Protein AF-A0AAD2K5C5-F1 (afdb_monomer_lite)

pLDDT: mean 84.34, std 7.44, range [58.12, 95.12]

Structure (mmCIF, N/CA/C/O backbone):
data_AF-A0AAD2K5C5-F1
#
_entry.id   AF-A0AAD2K5C5-F1
#
loop_
_atom_site.group_PDB
_atom_site.id
_atom_site.type_symbol
_atom_site.label_atom_id
_atom_site.label_alt_id
_atom_site.label_comp_id
_atom_site.label_asym_id
_atom_site.label_entity_id
_atom_site.label_seq_id
_atom_site.pdbx_PDB_ins_code
_atom_site.Cartn_x
_atom_site.Cartn_y
_atom_site.Cartn_z
_atom_site.occupancy
_atom_site.B_iso_or_equiv
_atom_site.auth_seq_id
_atom_site.auth_comp_id
_atom_site.auth_asym_id
_atom_site.auth_atom_id
_atom_site.pdbx_PDB_model_num
ATOM 1 N N . GLY A 1 1 ? 9.819 1.622 -24.635 1.00 68.31 1 GLY A N 1
ATOM 2 C CA . GLY A 1 1 ? 9.256 2.573 -25.606 1.00 68.31 1 GLY A CA 1
ATOM 3 C C . GLY A 1 1 ? 10.237 2.765 -26.735 1.00 68.31 1 GLY A C 1
ATOM 4 O O . GLY A 1 1 ? 11.234 2.053 -26.767 1.00 68.31 1 GLY A O 1
ATOM 5 N N . TYR A 1 2 ? 9.947 3.690 -27.635 1.00 72.44 2 TYR A N 1
ATOM 6 C CA . TYR A 1 2 ? 10.883 4.168 -28.648 1.00 72.44 2 TYR A CA 1
ATOM 7 C C . TYR A 1 2 ? 10.738 5.684 -28.798 1.00 72.44 2 TYR A C 1
ATOM 9 O O . TYR A 1 2 ? 9.746 6.259 -28.337 1.00 72.44 2 TYR A O 1
ATOM 17 N N . ASP A 1 3 ? 11.731 6.323 -29.403 1.00 74.62 3 ASP A N 1
ATOM 18 C CA . ASP A 1 3 ? 11.700 7.753 -29.681 1.00 74.62 3 ASP A CA 1
ATOM 19 C C . ASP A 1 3 ? 10.759 8.026 -30.870 1.00 74.62 3 ASP A C 1
ATOM 21 O O . ASP A 1 3 ? 10.955 7.449 -31.946 1.00 74.62 3 ASP A O 1
ATOM 25 N N . PRO A 1 4 ? 9.732 8.884 -30.718 1.00 72.19 4 PRO A N 1
ATOM 26 C CA . PRO A 1 4 ? 8.786 9.171 -31.793 1.00 72.19 4 PRO A CA 1
ATOM 27 C C . PRO A 1 4 ? 9.445 9.761 -33.050 1.00 72.19 4 PRO A C 1
ATOM 29 O O . PRO A 1 4 ? 8.893 9.593 -34.135 1.00 72.19 4 PRO A O 1
ATOM 32 N N . ILE A 1 5 ? 10.607 10.414 -32.926 1.00 73.25 5 ILE A N 1
ATOM 33 C CA . ILE A 1 5 ? 11.341 11.021 -34.046 1.00 73.25 5 ILE A CA 1
ATOM 34 C C . ILE A 1 5 ? 12.214 9.983 -34.762 1.00 73.25 5 ILE A C 1
ATOM 36 O O . ILE A 1 5 ? 12.246 9.948 -35.990 1.00 73.25 5 ILE A O 1
ATOM 40 N N . ALA A 1 6 ? 12.901 9.114 -34.014 1.00 69.25 6 ALA A N 1
ATOM 41 C CA . ALA A 1 6 ? 13.794 8.098 -34.584 1.00 69.25 6 ALA A CA 1
ATOM 42 C C . ALA A 1 6 ? 13.071 6.800 -35.004 1.00 69.25 6 ALA A C 1
ATOM 44 O O . ALA A 1 6 ? 13.647 5.966 -35.702 1.00 69.25 6 ALA A O 1
ATOM 45 N N . GLY A 1 7 ? 11.805 6.629 -34.612 1.00 71.31 7 GLY A N 1
ATOM 46 C CA . GLY A 1 7 ? 10.940 5.536 -35.055 1.00 71.31 7 GLY A CA 1
ATOM 47 C C . GLY A 1 7 ? 11.040 4.248 -34.220 1.00 71.31 7 GLY A C 1
ATOM 48 O O . GLY A 1 7 ? 11.795 4.178 -33.244 1.00 71.31 7 GLY A O 1
ATOM 49 N N . PRO A 1 8 ? 10.248 3.211 -34.556 1.00 68.12 8 PRO A N 1
ATOM 50 C CA . PRO A 1 8 ? 10.141 1.978 -33.773 1.00 68.12 8 PRO A CA 1
ATOM 51 C C . PRO A 1 8 ? 11.476 1.226 -33.671 1.00 68.12 8 PRO A C 1
ATOM 53 O O . PRO A 1 8 ? 12.101 0.926 -34.682 1.00 68.12 8 PRO A O 1
ATOM 56 N N . GLY A 1 9 ? 11.895 0.880 -32.450 1.00 67.44 9 GLY A N 1
ATOM 57 C CA . GLY A 1 9 ? 13.160 0.173 -32.184 1.00 67.44 9 GLY A CA 1
ATOM 58 C C . GLY A 1 9 ? 14.337 1.081 -31.812 1.00 67.44 9 GLY A C 1
ATOM 59 O O . GLY A 1 9 ? 15.382 0.576 -31.405 1.00 67.44 9 GLY A O 1
ATOM 60 N N . SER A 1 10 ? 14.160 2.403 -31.882 1.00 69.50 10 SER A N 1
ATOM 61 C CA . SER A 1 10 ? 15.119 3.372 -31.349 1.00 69.50 10 SER A CA 1
ATOM 62 C C . SER A 1 10 ? 15.155 3.354 -29.816 1.00 69.50 10 SER A C 1
ATOM 64 O O . SER A 1 10 ? 14.139 3.142 -29.148 1.00 69.50 10 SER A O 1
ATOM 66 N N . SER A 1 11 ? 16.343 3.571 -29.246 1.00 70.44 11 SER A N 1
ATOM 67 C CA . SER A 1 11 ? 16.506 3.716 -27.799 1.00 70.44 11 SER A CA 1
ATOM 68 C C . SER A 1 11 ? 16.137 5.133 -27.369 1.00 70.44 11 SER A C 1
ATOM 70 O O . SER A 1 11 ? 16.686 6.098 -27.893 1.00 70.44 11 SER A O 1
ATOM 72 N N . CYS A 1 12 ? 15.270 5.253 -26.362 1.00 70.19 12 CYS A N 1
ATOM 73 C CA . CYS A 1 12 ? 14.897 6.540 -25.765 1.00 70.19 12 CYS A CA 1
ATOM 74 C C . CYS A 1 12 ? 16.048 7.214 -24.989 1.00 70.19 12 CYS A C 1
ATOM 76 O O . CYS A 1 12 ? 15.898 8.347 -24.548 1.00 70.19 12 CYS A O 1
ATOM 78 N N . SER A 1 13 ? 17.181 6.524 -24.819 1.00 68.19 13 SER A N 1
ATOM 79 C CA . SER A 1 13 ? 18.378 7.011 -24.118 1.00 68.19 13 SER A CA 1
ATOM 80 C C . SER A 1 13 ? 19.581 7.184 -25.056 1.00 68.19 13 SER A C 1
ATOM 82 O O . SER A 1 13 ? 20.715 7.285 -24.593 1.00 68.19 13 SER A O 1
ATOM 84 N N . ALA A 1 14 ? 19.372 7.149 -26.377 1.00 68.25 14 ALA A N 1
ATOM 85 C CA . ALA A 1 14 ? 20.439 7.388 -27.346 1.00 68.25 14 ALA A CA 1
ATOM 86 C C . ALA A 1 14 ? 20.917 8.853 -27.302 1.00 68.25 14 ALA A C 1
ATOM 88 O O . ALA A 1 14 ? 20.149 9.755 -26.980 1.00 68.25 14 ALA A O 1
ATOM 89 N N . ALA A 1 15 ? 22.175 9.107 -27.677 1.00 64.75 15 ALA A N 1
ATOM 90 C CA . ALA A 1 15 ? 22.765 10.454 -27.665 1.00 64.75 15 ALA A CA 1
ATOM 91 C C . ALA A 1 15 ? 22.041 11.467 -28.581 1.00 64.75 15 ALA A C 1
ATOM 93 O O . ALA A 1 15 ? 22.206 12.672 -28.422 1.00 64.75 15 ALA A O 1
ATOM 94 N N . ASN A 1 16 ? 21.244 10.979 -29.534 1.00 65.94 16 ASN A N 1
ATOM 95 C CA . ASN A 1 16 ? 20.417 11.756 -30.456 1.00 65.94 16 ASN A CA 1
ATOM 96 C C . ASN A 1 16 ? 18.911 11.668 -30.143 1.00 65.94 16 ASN A C 1
ATOM 98 O O . ASN A 1 16 ? 18.100 12.003 -31.006 1.00 65.94 16 ASN A O 1
ATOM 102 N N . ALA A 1 17 ? 18.533 11.183 -28.957 1.00 68.06 17 ALA A N 1
ATOM 103 C CA . ALA A 1 17 ? 17.134 11.038 -28.590 1.00 68.06 17 ALA A CA 1
ATOM 104 C C . ALA A 1 17 ? 16.473 12.406 -28.350 1.00 68.06 17 ALA A C 1
ATOM 106 O O . ALA A 1 17 ? 17.056 13.311 -27.756 1.00 68.06 17 ALA A O 1
ATOM 107 N N . SER A 1 18 ? 15.213 12.526 -28.756 1.00 62.53 18 SER A N 1
ATOM 108 C CA . SER A 1 18 ? 14.353 13.707 -28.618 1.00 62.53 18 SER A CA 1
ATOM 109 C C . SER A 1 18 ? 13.955 14.034 -27.175 1.00 62.53 18 SER A C 1
ATOM 111 O O . SER A 1 18 ? 13.250 15.012 -26.928 1.00 62.53 18 SER A O 1
ATOM 113 N N . GLY A 1 19 ? 14.366 13.197 -26.218 1.00 65.25 19 GLY A N 1
ATOM 114 C CA . GLY A 1 19 ? 13.946 13.265 -24.821 1.00 65.25 19 GLY A CA 1
ATOM 115 C C . GLY A 1 19 ? 12.525 12.749 -24.579 1.00 65.25 19 GLY A C 1
ATOM 116 O O . GLY A 1 19 ? 12.076 12.733 -23.438 1.00 65.25 19 GLY A O 1
ATOM 117 N N . GLN A 1 20 ? 11.808 12.300 -25.616 1.00 69.94 20 GLN A N 1
ATOM 118 C CA . GLN A 1 20 ? 10.475 11.719 -25.481 1.00 69.94 20 GLN A CA 1
ATOM 119 C C . GLN A 1 20 ? 10.492 10.218 -25.755 1.00 69.94 20 GLN A C 1
ATOM 121 O O . GLN A 1 20 ? 11.047 9.749 -26.745 1.00 69.94 20 GLN A O 1
ATOM 126 N N . CYS A 1 21 ? 9.827 9.453 -24.888 1.00 77.75 21 CYS A N 1
ATOM 127 C CA . CYS A 1 21 ? 9.663 8.014 -25.059 1.00 77.75 21 CYS A CA 1
ATOM 128 C C . CYS A 1 21 ? 8.180 7.665 -25.176 1.00 77.75 21 CYS A C 1
ATOM 130 O O . CYS A 1 21 ? 7.390 7.936 -24.264 1.00 77.75 21 CYS A O 1
ATOM 132 N N . VAL A 1 22 ? 7.800 7.042 -26.293 1.00 82.06 22 VAL A N 1
ATOM 133 C CA . VAL A 1 22 ? 6.420 6.620 -26.554 1.00 82.06 22 VAL A CA 1
ATOM 134 C C . VAL A 1 22 ? 6.284 5.102 -26.578 1.00 82.06 22 VAL A C 1
ATOM 136 O O . VAL A 1 22 ? 7.226 4.357 -26.858 1.00 82.06 22 VAL A O 1
ATOM 139 N N . VAL A 1 23 ? 5.087 4.625 -26.253 1.00 83.25 23 VAL A N 1
ATOM 140 C CA . VAL A 1 23 ? 4.693 3.216 -26.337 1.00 83.25 23 VAL A CA 1
ATOM 141 C C . VAL A 1 23 ? 3.453 3.071 -27.221 1.00 83.25 23 VAL A C 1
ATOM 143 O O . VAL A 1 23 ? 2.633 3.994 -27.291 1.00 83.25 23 VAL A O 1
ATOM 146 N N . PRO A 1 24 ? 3.302 1.933 -27.922 1.00 81.56 24 PRO A N 1
ATOM 147 C CA . PRO A 1 24 ? 2.094 1.653 -28.690 1.00 81.56 24 PRO A CA 1
ATOM 148 C C . PRO A 1 24 ? 0.875 1.580 -27.764 1.00 81.56 24 PRO A C 1
ATOM 150 O O . PRO A 1 24 ? 0.888 0.870 -26.764 1.00 81.56 24 PRO A O 1
ATOM 153 N N . TRP A 1 25 ? -0.183 2.319 -28.097 1.00 78.88 25 TRP A N 1
ATOM 154 C CA . TRP A 1 25 ? -1.409 2.408 -27.309 1.00 78.88 25 TRP A CA 1
ATOM 155 C C . TRP A 1 25 ? -2.641 2.474 -28.220 1.00 78.88 25 TRP A C 1
ATOM 157 O O . TRP A 1 25 ? -2.926 3.497 -28.849 1.00 78.88 25 TRP A O 1
ATOM 167 N N . GLY A 1 26 ? -3.396 1.374 -28.291 1.00 78.38 26 GLY A N 1
ATOM 168 C CA . GLY A 1 26 ? -4.534 1.252 -29.204 1.00 78.38 26 GLY A CA 1
ATOM 169 C C . GLY A 1 26 ? -4.099 1.384 -30.668 1.00 78.38 26 GLY A C 1
ATOM 170 O O . GLY A 1 26 ? -3.224 0.653 -31.120 1.00 78.38 26 GLY A O 1
ATOM 171 N N . ARG A 1 27 ? -4.704 2.325 -31.406 1.00 74.75 27 ARG A N 1
ATOM 172 C CA . ARG A 1 27 ? -4.351 2.633 -32.808 1.00 74.75 27 ARG A CA 1
ATOM 173 C C . ARG A 1 27 ? -3.225 3.669 -32.963 1.00 74.75 27 ARG A C 1
ATOM 175 O O . ARG A 1 27 ? -2.908 4.026 -34.090 1.00 74.75 27 ARG A O 1
ATOM 182 N N . GLY A 1 28 ? -2.657 4.179 -31.869 1.00 81.31 28 GLY A N 1
ATOM 183 C CA . GLY A 1 28 ? -1.634 5.228 -31.904 1.00 81.31 28 GLY A CA 1
ATOM 184 C C . GLY A 1 28 ? -0.507 5.004 -30.899 1.00 81.31 28 GLY A C 1
ATOM 185 O O . GLY A 1 28 ? -0.274 3.885 -30.440 1.00 81.31 28 GLY A O 1
ATOM 186 N N . HIS A 1 29 ? 0.183 6.087 -30.544 1.00 83.12 29 HIS A N 1
ATOM 187 C CA . HIS A 1 29 ? 1.273 6.084 -29.568 1.00 83.12 29 HIS A CA 1
ATOM 188 C C . HIS A 1 29 ? 1.000 7.110 -28.469 1.00 83.12 29 HIS A C 1
ATOM 190 O O . HIS A 1 29 ? 0.443 8.177 -28.727 1.00 83.12 29 HIS A O 1
ATOM 196 N N . LYS A 1 30 ? 1.376 6.781 -27.234 1.00 83.25 30 LYS A N 1
ATOM 197 C CA . LYS A 1 30 ? 1.301 7.689 -26.081 1.00 83.25 30 LYS A CA 1
ATOM 198 C C . LYS A 1 30 ? 2.638 7.719 -25.359 1.00 83.25 30 LYS A C 1
ATOM 200 O O . LYS A 1 30 ? 3.385 6.743 -25.415 1.00 83.25 30 LYS A O 1
ATOM 205 N N . SER A 1 31 ? 2.929 8.822 -24.673 1.00 83.56 31 SER A N 1
ATOM 206 C CA . SER A 1 31 ? 4.103 8.900 -23.804 1.00 83.56 31 SER A CA 1
ATOM 207 C C . SER A 1 31 ? 4.004 7.869 -22.678 1.00 83.56 31 SER A C 1
ATOM 209 O O . SER A 1 31 ? 2.908 7.563 -22.192 1.00 83.56 31 SER A O 1
ATOM 211 N N . VAL A 1 32 ? 5.154 7.335 -22.257 1.00 79.50 32 VAL A N 1
ATOM 212 C CA . VAL A 1 32 ? 5.241 6.386 -21.133 1.00 79.50 32 VAL A CA 1
ATOM 213 C C . VAL A 1 32 ? 4.576 6.972 -19.885 1.00 79.50 32 VAL A C 1
ATOM 215 O O . VAL A 1 32 ? 3.750 6.314 -19.257 1.00 79.50 32 VAL A O 1
ATOM 218 N N . THR A 1 33 ? 4.847 8.244 -19.597 1.00 78.31 33 THR A N 1
ATOM 219 C CA . THR A 1 33 ? 4.278 8.989 -18.471 1.00 78.31 33 THR A CA 1
ATOM 220 C C . THR A 1 33 ? 2.750 9.009 -18.484 1.00 78.31 33 THR A C 1
ATOM 222 O O . THR A 1 33 ? 2.116 8.702 -17.476 1.00 78.31 33 THR A O 1
ATOM 225 N N . SER A 1 34 ? 2.129 9.308 -19.632 1.00 82.75 34 SER A N 1
ATOM 226 C CA . SER A 1 34 ? 0.666 9.299 -19.736 1.00 82.75 34 SER A CA 1
ATOM 227 C C . SER A 1 34 ? 0.077 7.903 -19.543 1.00 82.75 34 SER A C 1
ATOM 229 O O . SER A 1 34 ? -1.002 7.776 -18.973 1.00 82.75 34 SER A O 1
ATOM 231 N N . VAL A 1 35 ? 0.763 6.856 -20.007 1.00 83.81 35 VAL A N 1
ATOM 232 C CA . VAL A 1 35 ? 0.307 5.473 -19.819 1.00 83.81 35 VAL A CA 1
ATOM 233 C C . VAL A 1 35 ? 0.356 5.064 -18.347 1.00 83.81 35 VAL A C 1
ATOM 235 O O . VAL A 1 35 ? -0.609 4.478 -17.862 1.00 83.81 35 VAL A O 1
ATOM 238 N N . VAL A 1 36 ? 1.421 5.420 -17.623 1.00 82.19 36 VAL A N 1
ATOM 239 C CA . VAL A 1 36 ? 1.535 5.164 -16.176 1.00 82.19 36 VAL A CA 1
ATOM 240 C C . VAL A 1 36 ? 0.436 5.898 -15.401 1.00 82.19 36 VAL A C 1
ATOM 242 O O . VAL A 1 36 ? -0.228 5.292 -14.566 1.00 82.19 36 VAL A O 1
ATOM 245 N N . LEU A 1 37 ? 0.161 7.166 -15.725 1.00 82.94 37 LEU A N 1
ATOM 246 C CA . LEU A 1 37 ? -0.922 7.930 -15.088 1.00 82.94 37 LEU A CA 1
ATOM 247 C C . LEU A 1 37 ? -2.302 7.289 -15.305 1.00 82.94 37 LEU A C 1
ATOM 249 O O . LEU A 1 37 ? -3.089 7.177 -14.366 1.00 82.94 37 LEU A O 1
ATOM 253 N N . VAL A 1 38 ? -2.592 6.821 -16.525 1.00 86.12 38 VAL A N 1
ATOM 254 C CA . VAL A 1 38 ? -3.840 6.095 -16.813 1.00 86.12 38 VAL A CA 1
ATOM 255 C C . VAL A 1 38 ? -3.895 4.781 -16.032 1.00 86.12 38 VAL A C 1
ATOM 257 O O . VAL A 1 38 ? -4.932 4.467 -15.453 1.00 86.12 38 VAL A O 1
ATOM 260 N N . ALA A 1 39 ? -2.793 4.030 -15.973 1.00 86.50 39 ALA A N 1
ATOM 261 C CA . ALA A 1 39 ? -2.723 2.785 -15.213 1.00 86.50 39 ALA A CA 1
ATOM 262 C C . ALA A 1 39 ? -2.964 3.006 -13.712 1.00 86.50 39 ALA A C 1
ATOM 264 O O . ALA A 1 39 ? -3.683 2.218 -13.095 1.00 86.50 39 ALA A O 1
ATOM 265 N N . ASN A 1 40 ? -2.452 4.099 -13.140 1.00 85.19 40 ASN A N 1
ATOM 266 C CA . ASN A 1 40 ? -2.723 4.484 -11.753 1.00 85.19 40 ASN A CA 1
ATOM 267 C C . ASN A 1 40 ? -4.207 4.785 -11.540 1.00 85.19 40 ASN A C 1
ATOM 269 O O . ASN A 1 40 ? -4.813 4.229 -10.628 1.00 85.19 40 ASN A O 1
ATOM 273 N N . GLY A 1 41 ? -4.822 5.585 -12.419 1.00 85.56 41 GLY A N 1
ATOM 274 C CA . GLY A 1 41 ? -6.257 5.884 -12.349 1.00 85.56 41 GLY A CA 1
ATOM 275 C C . GLY A 1 41 ? -7.132 4.628 -12.427 1.00 85.56 41 GLY A C 1
ATOM 276 O O . GLY A 1 41 ? -8.045 4.450 -11.621 1.00 85.56 41 GLY A O 1
ATOM 277 N N . VAL A 1 42 ? -6.817 3.709 -13.346 1.00 88.88 42 VAL A N 1
ATOM 278 C CA . VAL A 1 42 ? -7.518 2.417 -13.446 1.00 88.88 42 VAL A CA 1
ATOM 279 C C . VAL A 1 42 ? -7.288 1.572 -12.191 1.00 88.88 42 VAL A C 1
ATOM 281 O O . VAL A 1 42 ? -8.229 0.968 -11.680 1.00 88.88 42 VAL A O 1
ATOM 284 N N . SER A 1 43 ? -6.066 1.556 -11.658 1.00 89.38 43 SER A N 1
ATOM 285 C CA . SER A 1 43 ? -5.743 0.816 -10.435 1.00 89.38 43 SER A CA 1
ATOM 286 C C . SER A 1 43 ? -6.520 1.341 -9.229 1.00 89.38 43 SER A C 1
ATOM 288 O O . SER A 1 43 ? -7.072 0.539 -8.481 1.00 89.38 43 SER A O 1
ATOM 290 N N . PHE A 1 44 ? -6.655 2.662 -9.073 1.00 86.00 44 PHE A N 1
ATOM 291 C CA . PHE A 1 44 ? -7.489 3.261 -8.027 1.00 86.00 44 PHE A CA 1
ATOM 292 C C . PHE A 1 44 ? -8.972 2.914 -8.183 1.00 86.00 44 PHE A C 1
ATOM 294 O O . PHE A 1 44 ? -9.638 2.608 -7.191 1.00 86.00 44 PHE A O 1
ATOM 301 N N . ALA A 1 45 ? -9.495 2.901 -9.411 1.00 87.62 45 ALA A N 1
ATOM 302 C CA . ALA A 1 45 ? -10.875 2.491 -9.663 1.00 87.62 45 ALA A CA 1
ATOM 303 C C . ALA A 1 45 ? -11.108 1.021 -9.268 1.00 87.62 45 ALA A C 1
ATOM 305 O O . ALA A 1 45 ? -12.095 0.701 -8.603 1.00 87.62 45 ALA A O 1
ATOM 306 N N . ILE A 1 46 ? -10.169 0.133 -9.614 1.00 89.69 46 ILE A N 1
ATOM 307 C CA . ILE A 1 46 ? -10.227 -1.285 -9.237 1.00 89.69 46 ILE A CA 1
ATOM 308 C C . ILE A 1 46 ? -10.086 -1.457 -7.720 1.00 89.69 46 ILE A C 1
ATOM 310 O O . ILE A 1 46 ? -10.879 -2.182 -7.124 1.00 89.69 46 ILE A O 1
ATOM 314 N N . MET A 1 47 ? -9.131 -0.776 -7.077 1.00 88.62 47 MET A N 1
ATOM 315 C CA . MET A 1 47 ? -8.990 -0.785 -5.614 1.00 88.62 47 MET A CA 1
ATOM 316 C C . MET A 1 47 ? -10.289 -0.358 -4.931 1.00 88.62 47 MET A C 1
ATOM 318 O O . MET A 1 47 ? -10.743 -1.033 -4.013 1.00 88.62 47 MET A O 1
ATOM 322 N N . THR A 1 48 ? -10.913 0.724 -5.408 1.00 86.25 48 THR A N 1
ATOM 323 C CA . THR A 1 48 ? -12.189 1.222 -4.876 1.00 86.25 48 THR A CA 1
ATOM 324 C C . THR A 1 48 ? -13.260 0.140 -4.962 1.00 86.25 48 THR A C 1
ATOM 326 O O . THR A 1 48 ? -13.898 -0.171 -3.961 1.00 86.25 48 THR A O 1
ATOM 329 N N . LEU A 1 49 ? -13.404 -0.509 -6.121 1.00 87.69 49 LEU A N 1
ATOM 330 C CA . LEU A 1 49 ? -14.351 -1.610 -6.301 1.00 87.69 49 LEU A CA 1
ATOM 331 C C . LEU A 1 49 ? -14.075 -2.775 -5.331 1.00 87.69 49 LEU A C 1
ATOM 333 O O . LEU A 1 49 ? -15.009 -3.301 -4.719 1.00 87.69 49 LEU A O 1
ATOM 337 N N . ILE A 1 50 ? -12.807 -3.166 -5.171 1.00 86.56 50 ILE A N 1
ATOM 338 C CA . ILE A 1 50 ? -12.391 -4.244 -4.263 1.00 86.56 50 ILE A CA 1
ATOM 339 C C . ILE A 1 50 ? -12.719 -3.880 -2.812 1.00 86.56 50 ILE A C 1
ATOM 341 O O . ILE A 1 50 ? -13.340 -4.681 -2.114 1.00 86.56 50 ILE A O 1
ATOM 345 N N . PHE A 1 51 ? -12.357 -2.681 -2.353 1.00 85.38 51 PHE A N 1
ATOM 346 C CA . PHE A 1 51 ? -12.608 -2.244 -0.978 1.00 85.38 51 PHE A CA 1
ATOM 347 C C . PHE A 1 51 ? -14.090 -2.070 -0.684 1.00 85.38 51 PHE A C 1
ATOM 349 O O . PHE A 1 51 ? -14.559 -2.496 0.368 1.00 85.38 51 PHE A O 1
ATOM 356 N N . THR A 1 52 ? -14.857 -1.531 -1.623 1.00 84.38 52 THR A N 1
ATOM 357 C CA . THR A 1 52 ? -16.307 -1.434 -1.474 1.00 84.38 52 THR A CA 1
ATOM 358 C C . THR A 1 52 ? -16.962 -2.816 -1.380 1.00 84.38 52 THR A C 1
ATOM 360 O O . THR A 1 52 ? -17.864 -3.022 -0.568 1.00 84.38 52 THR A O 1
ATOM 363 N N . THR A 1 53 ? -16.497 -3.778 -2.177 1.00 85.06 53 THR A N 1
ATOM 364 C CA . THR A 1 53 ? -17.134 -5.098 -2.274 1.00 85.06 53 THR A CA 1
ATOM 365 C C . THR A 1 53 ? -16.703 -6.047 -1.155 1.00 85.06 53 THR A C 1
ATOM 367 O O . THR A 1 53 ? -17.532 -6.756 -0.595 1.00 85.06 53 THR A O 1
ATOM 370 N N . ILE A 1 54 ? -15.411 -6.076 -0.826 1.00 81.44 54 ILE A N 1
ATOM 371 C CA . ILE A 1 54 ? -14.793 -7.089 0.046 1.00 81.44 54 ILE A CA 1
ATOM 372 C C . ILE A 1 54 ? -14.234 -6.457 1.336 1.00 81.44 54 ILE A C 1
ATOM 374 O O . ILE A 1 54 ? -13.986 -7.162 2.310 1.00 81.44 54 ILE A O 1
ATOM 378 N N . GLY A 1 55 ? -14.089 -5.130 1.404 1.00 79.88 55 GLY A N 1
ATOM 379 C CA . GLY A 1 55 ? -13.561 -4.442 2.590 1.00 79.88 55 GLY A CA 1
ATOM 380 C C . GLY A 1 55 ? -14.398 -4.700 3.839 1.00 79.88 55 GLY A C 1
ATOM 381 O O . GLY A 1 55 ? -13.879 -5.178 4.840 1.00 79.88 55 GLY A O 1
ATOM 382 N N . SER A 1 56 ? -15.714 -4.506 3.741 1.00 76.19 56 SER A N 1
ATOM 383 C CA . SER A 1 56 ? -16.651 -4.834 4.830 1.00 76.19 56 SER A CA 1
ATOM 384 C C . SER A 1 56 ? -16.663 -6.324 5.191 1.00 76.19 56 SER A C 1
ATOM 386 O O . SER A 1 56 ? -16.847 -6.679 6.350 1.00 76.19 56 SER A O 1
ATOM 388 N N . ALA A 1 57 ? -16.435 -7.218 4.220 1.00 74.50 57 ALA A N 1
ATOM 389 C CA . ALA A 1 57 ? -16.362 -8.655 4.460 1.00 74.50 57 ALA A CA 1
ATOM 390 C C . ALA A 1 57 ? -15.175 -9.025 5.357 1.00 74.50 57 ALA A C 1
ATOM 392 O O . ALA A 1 57 ? -15.278 -9.964 6.147 1.00 74.50 57 ALA A O 1
ATOM 393 N N . ALA A 1 58 ? -14.066 -8.284 5.258 1.00 76.50 58 ALA A N 1
ATOM 394 C CA . ALA A 1 58 ? -12.874 -8.496 6.074 1.00 76.50 58 ALA A CA 1
ATOM 395 C C . ALA A 1 58 ? -13.136 -8.286 7.569 1.00 76.50 58 ALA A C 1
ATOM 397 O O . ALA A 1 58 ? -12.449 -8.885 8.400 1.00 76.50 58 ALA A O 1
ATOM 398 N N . ASP A 1 59 ? -14.155 -7.495 7.913 1.00 79.50 59 ASP A N 1
ATOM 399 C CA . ASP A 1 59 ? -14.505 -7.247 9.301 1.00 79.50 59 ASP A CA 1
ATOM 400 C C . ASP A 1 59 ? -15.215 -8.418 9.980 1.00 79.50 59 ASP A C 1
ATOM 402 O O . ASP A 1 59 ? -15.179 -8.498 11.211 1.00 79.50 59 ASP A O 1
ATOM 406 N N . TYR A 1 60 ? -15.794 -9.346 9.213 1.00 80.31 60 TYR A N 1
ATOM 407 C CA . TYR A 1 60 ? -16.597 -10.449 9.734 1.00 80.31 60 TYR A CA 1
ATOM 408 C C . TYR A 1 60 ? -15.809 -11.757 9.866 1.00 80.31 60 TYR A C 1
ATOM 410 O O . TYR A 1 60 ? -15.091 -12.192 8.960 1.00 80.31 60 TYR A O 1
ATOM 418 N N . GLY A 1 61 ? -16.015 -12.445 10.992 1.00 79.56 61 GLY A N 1
ATOM 419 C CA . GLY A 1 61 ? -15.442 -13.762 11.272 1.00 79.56 61 GLY A CA 1
ATOM 420 C C . GLY A 1 61 ? -13.920 -13.821 11.099 1.00 79.56 61 GLY A C 1
ATOM 421 O O . GLY A 1 61 ? -13.192 -12.913 11.496 1.00 79.56 61 GLY A O 1
ATOM 422 N N . THR A 1 62 ? -13.427 -14.914 10.514 1.00 79.81 62 THR A N 1
ATOM 423 C CA . THR A 1 62 ? -11.996 -15.137 10.238 1.00 79.81 62 THR A CA 1
ATOM 424 C C . THR A 1 62 ? -11.586 -14.742 8.819 1.00 79.81 62 THR A C 1
ATOM 426 O O . THR A 1 62 ? -10.447 -14.987 8.430 1.00 79.81 62 THR A O 1
ATOM 429 N N . PHE A 1 63 ? -12.478 -14.138 8.029 1.00 81.69 63 PHE A N 1
ATOM 430 C CA . PHE A 1 63 ? -12.231 -13.876 6.611 1.00 81.69 63 PHE A CA 1
ATOM 431 C C . PHE A 1 63 ? -11.088 -12.875 6.392 1.00 81.69 63 PHE A C 1
ATOM 433 O O . PHE A 1 63 ? -10.217 -13.117 5.558 1.00 81.69 63 PHE A O 1
ATOM 440 N N . GLY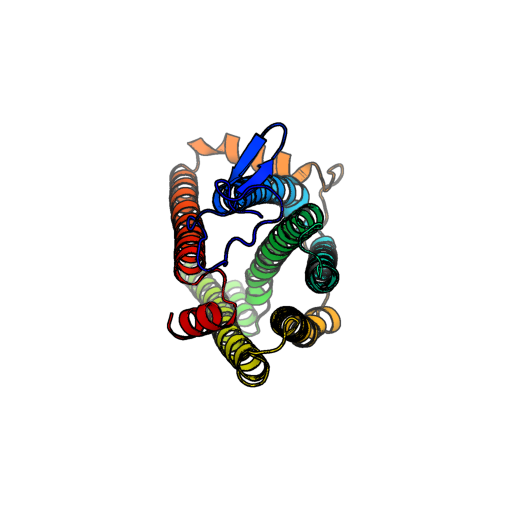 A 1 64 ? -11.021 -11.812 7.203 1.00 80.88 64 GLY A N 1
ATOM 441 C CA . GLY A 1 64 ? -10.007 -10.761 7.069 1.00 80.88 64 GLY A CA 1
ATOM 442 C C . GLY A 1 64 ? -8.561 -11.265 7.104 1.00 80.88 64 GLY A C 1
ATOM 443 O O . GLY A 1 64 ? -7.741 -10.802 6.316 1.00 80.88 64 GLY A O 1
ATOM 444 N N . ARG A 1 65 ? -8.241 -12.267 7.939 1.00 84.50 65 ARG A N 1
ATOM 445 C CA . ARG A 1 65 ? -6.870 -12.817 8.012 1.00 84.50 65 ARG A CA 1
ATOM 446 C C . ARG A 1 65 ? -6.465 -13.518 6.712 1.00 84.50 65 ARG A C 1
ATOM 448 O O . ARG A 1 65 ? -5.345 -13.359 6.239 1.00 84.50 65 ARG A O 1
ATOM 455 N N . TRP A 1 66 ? -7.388 -14.286 6.133 1.00 86.44 66 TRP A N 1
ATOM 456 C CA . TRP A 1 66 ? -7.148 -15.047 4.910 1.00 86.44 66 TRP A CA 1
ATOM 457 C C . TRP A 1 66 ? -7.129 -14.133 3.695 1.00 86.44 66 TRP A C 1
ATOM 459 O O . TRP A 1 66 ? -6.329 -14.343 2.790 1.00 86.44 66 TRP A O 1
ATOM 469 N N . LEU A 1 67 ? -7.965 -13.094 3.706 1.00 87.75 67 LEU A N 1
ATOM 470 C CA . LEU A 1 67 ? -7.943 -12.049 2.697 1.00 87.75 67 LEU A CA 1
ATOM 471 C C . LEU A 1 67 ? -6.600 -11.310 2.697 1.00 87.75 67 LEU A C 1
ATOM 473 O O . LEU A 1 67 ? -5.993 -11.186 1.637 1.00 87.75 67 LEU A O 1
ATOM 477 N N . LEU A 1 68 ? -6.116 -10.878 3.869 1.00 89.31 68 LEU A N 1
ATOM 478 C CA . LEU A 1 68 ? -4.810 -10.227 3.996 1.00 89.31 68 LEU A CA 1
ATOM 479 C C . LEU A 1 68 ? -3.696 -11.136 3.461 1.00 89.31 68 LEU A C 1
ATOM 481 O O . LEU A 1 68 ? -2.929 -10.703 2.608 1.00 89.31 68 LEU A O 1
ATOM 485 N N . LEU A 1 69 ? -3.662 -12.408 3.878 1.00 91.19 69 LEU A N 1
ATOM 486 C CA . LEU A 1 69 ? -2.676 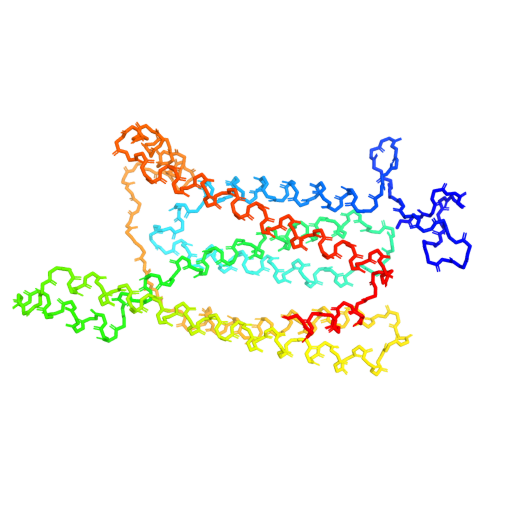-13.375 3.387 1.00 91.19 69 LEU A CA 1
ATOM 487 C C . LEU A 1 69 ? -2.742 -13.547 1.863 1.00 91.19 69 LEU A C 1
ATOM 489 O O . LEU A 1 69 ? -1.714 -13.481 1.195 1.00 91.19 69 LEU A O 1
ATOM 493 N N . ALA A 1 70 ? -3.937 -13.746 1.302 1.00 91.81 70 ALA A N 1
ATOM 494 C CA . ALA A 1 70 ? -4.114 -13.945 -0.134 1.00 91.81 70 ALA A CA 1
ATOM 495 C C . ALA A 1 70 ? -3.630 -12.729 -0.936 1.00 91.81 70 ALA A C 1
ATOM 497 O O . ALA A 1 70 ? -2.887 -12.881 -1.903 1.00 91.81 70 ALA A O 1
ATOM 498 N N . VAL A 1 71 ? -4.003 -11.522 -0.508 1.00 92.06 71 VAL A N 1
ATOM 499 C CA . VAL A 1 71 ? -3.582 -10.273 -1.149 1.00 92.06 71 VAL A CA 1
ATOM 500 C C . VAL A 1 71 ? -2.065 -10.081 -1.038 1.00 92.06 71 VAL A C 1
ATOM 502 O O . VAL A 1 71 ? -1.429 -9.715 -2.026 1.00 92.06 71 VAL A O 1
ATOM 505 N N . THR A 1 72 ? -1.462 -10.383 0.116 1.00 92.94 72 THR A N 1
ATOM 506 C CA . THR A 1 72 ? -0.004 -10.306 0.299 1.00 92.94 72 THR A CA 1
ATOM 507 C C . THR A 1 72 ? 0.738 -11.302 -0.593 1.00 92.94 72 THR A C 1
ATOM 509 O O . THR A 1 72 ? 1.696 -10.920 -1.261 1.00 92.94 72 THR A O 1
ATOM 512 N N . VAL A 1 73 ? 0.267 -12.549 -0.695 1.00 94.44 73 VAL A N 1
ATOM 513 C CA . VAL A 1 73 ? 0.861 -13.564 -1.583 1.00 94.44 73 VAL A CA 1
ATOM 514 C C . VAL A 1 73 ? 0.746 -13.158 -3.054 1.00 94.44 73 VAL A C 1
ATOM 516 O O . VAL A 1 73 ? 1.711 -13.310 -3.802 1.00 94.44 73 VAL A O 1
ATOM 519 N N . VAL A 1 74 ? -0.393 -12.595 -3.474 1.00 94.75 74 VAL A N 1
ATOM 520 C CA . VAL A 1 74 ? -0.553 -12.033 -4.827 1.00 94.75 74 VAL A CA 1
ATOM 521 C C . VAL A 1 74 ? 0.453 -10.907 -5.066 1.00 94.75 74 VAL A C 1
ATOM 523 O O . VAL A 1 74 ? 1.067 -10.861 -6.132 1.00 94.75 74 VAL A O 1
ATOM 526 N N . CYS A 1 75 ? 0.679 -10.046 -4.071 1.00 93.88 75 CYS A N 1
ATOM 527 C CA . CYS A 1 75 ? 1.648 -8.960 -4.170 1.00 93.88 75 CYS A CA 1
ATOM 528 C C . CYS A 1 75 ? 3.084 -9.474 -4.320 1.00 93.88 75 CYS A C 1
ATOM 530 O O . CYS A 1 75 ? 3.792 -9.054 -5.236 1.00 93.88 75 CYS A O 1
ATOM 532 N N . TRP A 1 76 ? 3.501 -10.419 -3.473 1.00 93.50 76 TRP A N 1
ATOM 533 C CA . TRP A 1 76 ? 4.817 -11.056 -3.570 1.00 93.50 76 TRP A CA 1
ATOM 534 C C . TRP A 1 76 ? 5.001 -11.760 -4.912 1.00 93.50 76 TRP A C 1
ATOM 536 O O . TRP A 1 76 ? 6.043 -11.610 -5.551 1.00 93.50 76 TRP A O 1
ATOM 546 N N . GLY A 1 77 ? 3.975 -12.484 -5.368 1.00 93.50 77 GLY A N 1
ATOM 547 C CA . GLY A 1 77 ? 3.970 -13.164 -6.658 1.00 93.50 77 GLY A CA 1
ATOM 548 C C . GLY A 1 77 ? 4.107 -12.197 -7.832 1.00 93.50 77 GLY A C 1
ATOM 549 O O . GLY A 1 77 ? 4.902 -12.450 -8.734 1.00 93.50 77 GLY A O 1
ATOM 550 N N . ALA A 1 78 ? 3.399 -11.065 -7.809 1.00 92.50 78 ALA A N 1
ATOM 551 C CA . ALA A 1 78 ? 3.513 -10.037 -8.841 1.00 92.50 78 ALA A CA 1
ATOM 552 C C . ALA A 1 78 ? 4.913 -9.401 -8.863 1.00 92.50 78 ALA A C 1
ATOM 554 O O . ALA A 1 78 ? 5.505 -9.252 -9.931 1.00 92.50 78 ALA A O 1
ATOM 555 N N . GLN A 1 79 ? 5.478 -9.092 -7.693 1.00 89.81 79 GLN A N 1
ATOM 556 C CA . GLN A 1 79 ? 6.818 -8.507 -7.575 1.00 89.81 79 GLN A CA 1
ATOM 557 C C . GLN A 1 79 ? 7.924 -9.472 -8.025 1.00 89.81 79 GLN A C 1
ATOM 559 O O . GLN A 1 79 ? 8.809 -9.073 -8.779 1.00 89.81 79 GLN A O 1
ATOM 564 N N . PHE A 1 80 ? 7.857 -10.753 -7.647 1.00 91.00 80 PHE A N 1
ATOM 565 C CA . PHE A 1 80 ? 8.768 -11.770 -8.182 1.00 91.00 80 PHE A CA 1
ATOM 566 C C . PHE A 1 80 ? 8.531 -12.016 -9.678 1.00 91.00 80 PHE A C 1
ATOM 568 O O . PHE A 1 80 ? 9.484 -12.205 -10.432 1.00 91.00 80 PHE A O 1
ATOM 575 N N . GLY A 1 81 ? 7.281 -11.953 -10.139 1.00 88.25 81 GLY A N 1
ATOM 576 C CA . GLY A 1 81 ? 6.926 -12.050 -11.554 1.00 88.25 81 GLY A CA 1
ATOM 577 C C . GLY A 1 81 ? 7.597 -10.975 -12.412 1.00 88.25 81 GLY A C 1
ATOM 578 O O . GLY A 1 81 ? 7.965 -11.249 -13.557 1.00 88.25 81 GLY A O 1
ATOM 579 N N . SER A 1 82 ? 7.850 -9.791 -11.847 1.00 84.69 82 SER A N 1
ATOM 580 C CA . SER A 1 82 ? 8.571 -8.713 -12.529 1.00 84.69 82 SER A CA 1
ATOM 581 C C . SER A 1 82 ? 10.000 -9.094 -12.931 1.00 84.69 82 SER A C 1
ATOM 583 O O . SER A 1 82 ? 10.501 -8.560 -13.915 1.00 84.69 82 SER A O 1
ATOM 585 N N . MET A 1 83 ? 10.629 -10.086 -12.285 1.00 82.06 83 MET A N 1
ATOM 586 C CA . MET A 1 83 ? 11.941 -10.607 -12.707 1.00 82.06 83 MET A CA 1
ATOM 587 C C . MET A 1 83 ? 11.927 -11.227 -14.111 1.00 82.06 83 MET A C 1
ATOM 589 O O . MET A 1 83 ? 12.948 -11.269 -14.794 1.00 82.06 83 MET A O 1
ATOM 593 N N . ALA A 1 84 ? 10.779 -11.741 -14.566 1.00 80.50 84 ALA A N 1
ATOM 594 C CA . ALA A 1 84 ? 10.656 -12.350 -15.891 1.00 80.50 84 ALA A CA 1
ATOM 595 C C . ALA A 1 84 ? 10.624 -11.304 -17.030 1.00 80.50 84 ALA A C 1
ATOM 597 O O . ALA A 1 84 ? 10.577 -11.660 -18.219 1.00 80.50 84 ALA A O 1
ATOM 598 N N . LEU A 1 85 ? 10.641 -10.011 -16.687 1.00 80.56 85 LEU A N 1
ATOM 599 C CA . LEU A 1 85 ? 10.564 -8.877 -17.604 1.00 80.56 85 LEU A CA 1
ATOM 600 C C . LEU A 1 85 ? 11.958 -8.420 -18.053 1.00 80.56 85 LEU A C 1
ATOM 602 O O . LEU A 1 85 ? 12.348 -7.272 -17.886 1.00 80.56 85 LEU A O 1
ATOM 606 N N . THR A 1 86 ? 12.707 -9.312 -18.693 1.00 76.50 86 THR A N 1
ATOM 607 C CA . THR A 1 86 ? 14.061 -9.006 -19.190 1.00 76.50 86 THR A CA 1
ATOM 608 C C . THR A 1 86 ? 14.085 -8.390 -20.591 1.00 76.50 86 THR A C 1
ATOM 610 O O . THR A 1 86 ? 15.147 -8.036 -21.098 1.00 76.50 86 THR A O 1
ATOM 613 N N . LYS A 1 87 ? 12.927 -8.281 -21.260 1.00 76.81 87 LYS A N 1
ATOM 614 C CA . LYS A 1 87 ? 12.816 -7.798 -22.647 1.00 76.81 87 LYS A CA 1
ATOM 615 C C . LYS A 1 87 ? 11.850 -6.612 -22.755 1.00 76.81 87 LYS A C 1
ATOM 617 O O . LYS A 1 87 ? 10.698 -6.756 -22.338 1.00 76.81 87 LYS A O 1
ATOM 622 N N . PRO A 1 88 ? 12.232 -5.507 -23.430 1.00 72.19 88 PRO A N 1
ATOM 623 C CA . PRO A 1 88 ? 11.360 -4.343 -23.635 1.00 72.19 88 PRO A CA 1
ATOM 624 C C . PRO A 1 88 ? 10.048 -4.645 -24.377 1.00 72.19 88 PRO A C 1
ATOM 626 O O . PRO A 1 88 ? 9.053 -3.944 -24.199 1.00 72.19 88 PRO A O 1
ATOM 629 N N . SER A 1 89 ? 10.011 -5.705 -25.193 1.00 76.69 89 SER A N 1
ATOM 630 C CA . SER A 1 89 ? 8.807 -6.121 -25.926 1.00 76.69 89 SER A CA 1
ATOM 631 C C . SER A 1 89 ? 7.667 -6.591 -25.016 1.00 76.69 89 SER A C 1
ATOM 633 O O . SER A 1 89 ? 6.516 -6.609 -25.442 1.00 76.69 89 SER A O 1
ATOM 635 N N . ARG A 1 90 ? 7.958 -6.927 -23.751 1.00 82.38 90 ARG A N 1
ATOM 636 C CA . ARG A 1 90 ? 6.980 -7.400 -22.759 1.00 82.38 90 ARG A CA 1
ATOM 637 C C . ARG A 1 90 ? 6.360 -6.276 -21.925 1.00 82.38 90 ARG A C 1
ATOM 639 O O . ARG A 1 90 ? 5.809 -6.545 -20.862 1.00 82.38 90 ARG A O 1
ATOM 646 N N . TRP A 1 91 ? 6.413 -5.028 -22.390 1.00 80.56 91 TRP A N 1
ATOM 647 C CA . TRP A 1 91 ? 5.914 -3.868 -21.639 1.00 80.56 91 TRP A CA 1
ATOM 648 C C . TRP A 1 91 ? 4.440 -4.000 -21.205 1.00 80.56 91 TRP A C 1
ATOM 650 O O . TRP A 1 91 ? 4.080 -3.528 -20.133 1.00 80.56 91 TRP A O 1
ATOM 660 N N . GLY A 1 92 ? 3.594 -4.687 -21.985 1.00 84.75 92 GLY A N 1
ATOM 661 C CA . GLY A 1 92 ? 2.202 -4.952 -21.599 1.00 84.75 92 GLY A CA 1
ATOM 662 C C . GLY A 1 92 ? 2.088 -5.861 -20.368 1.00 84.75 92 GLY A C 1
ATOM 663 O O . GLY A 1 92 ? 1.306 -5.581 -19.464 1.00 84.75 92 GLY A O 1
ATOM 664 N N . ALA A 1 93 ? 2.922 -6.903 -20.285 1.00 86.75 93 ALA A N 1
ATOM 665 C CA . ALA A 1 93 ? 3.009 -7.756 -19.099 1.00 86.75 93 ALA A CA 1
ATOM 666 C C . ALA A 1 93 ? 3.609 -6.997 -17.905 1.00 86.75 93 ALA A C 1
ATOM 668 O O . ALA A 1 93 ? 3.149 -7.173 -16.782 1.00 86.75 93 ALA A O 1
ATOM 669 N N . ALA A 1 94 ? 4.581 -6.111 -18.156 1.00 85.75 94 ALA A N 1
ATOM 670 C CA . ALA A 1 94 ? 5.126 -5.224 -17.132 1.00 85.75 94 ALA A CA 1
ATOM 671 C C . ALA A 1 94 ? 4.049 -4.313 -16.536 1.00 85.75 94 ALA A C 1
ATOM 673 O O . ALA A 1 94 ? 3.952 -4.190 -15.320 1.00 85.75 94 ALA A O 1
ATOM 674 N N . MET A 1 95 ? 3.192 -3.739 -17.385 1.00 87.06 95 MET A N 1
ATOM 675 C CA . MET A 1 95 ? 2.083 -2.900 -16.941 1.00 87.06 95 MET A CA 1
ATOM 676 C C . MET A 1 95 ? 1.046 -3.696 -16.141 1.00 87.06 95 MET A C 1
ATOM 678 O O . MET A 1 95 ? 0.583 -3.231 -15.105 1.00 87.06 95 MET A O 1
ATOM 682 N N . ALA A 1 96 ? 0.712 -4.914 -16.574 1.00 89.94 96 ALA A N 1
ATOM 683 C CA . ALA A 1 96 ? -0.206 -5.777 -15.834 1.00 89.94 96 ALA A CA 1
ATOM 684 C C . ALA A 1 96 ? 0.344 -6.140 -14.443 1.00 89.94 96 ALA A C 1
ATOM 686 O O . ALA A 1 96 ? -0.369 -6.010 -13.452 1.00 89.94 96 ALA A O 1
ATOM 687 N N . LEU A 1 97 ? 1.617 -6.542 -14.355 1.00 91.56 97 LEU A N 1
ATOM 688 C CA . LEU A 1 97 ? 2.278 -6.848 -13.081 1.00 91.56 97 LEU A CA 1
ATOM 689 C C . LEU A 1 97 ? 2.395 -5.613 -12.183 1.00 91.56 97 LEU A C 1
ATOM 691 O O . LEU A 1 97 ? 2.168 -5.724 -10.981 1.00 91.56 97 LEU A O 1
ATOM 695 N N . TYR A 1 98 ? 2.677 -4.444 -12.763 1.00 88.50 98 TYR A N 1
ATOM 696 C CA . TYR A 1 98 ? 2.667 -3.169 -12.052 1.00 88.50 98 TYR A CA 1
ATOM 697 C C . TYR A 1 98 ? 1.294 -2.880 -11.438 1.00 88.50 98 TYR A C 1
ATOM 699 O O . TYR A 1 98 ? 1.212 -2.629 -10.241 1.00 88.50 98 TYR A O 1
ATOM 707 N N . MET A 1 99 ? 0.214 -2.984 -12.218 1.00 91.06 99 MET A N 1
ATOM 708 C CA . MET A 1 99 ? -1.145 -2.751 -11.721 1.00 91.06 99 MET A CA 1
ATOM 709 C C . MET A 1 99 ? -1.540 -3.761 -10.643 1.00 91.06 99 MET A C 1
ATOM 711 O O . MET A 1 99 ? -2.057 -3.363 -9.603 1.00 91.06 99 MET A O 1
ATOM 715 N N . ILE A 1 100 ? -1.274 -5.056 -10.857 1.00 93.81 100 ILE A N 1
ATOM 716 C CA . ILE A 1 100 ? -1.557 -6.097 -9.858 1.00 93.81 100 ILE A CA 1
ATOM 717 C C . ILE A 1 100 ? -0.802 -5.785 -8.570 1.00 93.81 100 ILE A C 1
ATOM 719 O O . ILE A 1 100 ? -1.433 -5.713 -7.521 1.00 93.81 100 ILE A O 1
ATOM 723 N N . GLY A 1 101 ? 0.509 -5.541 -8.661 1.00 91.69 101 GLY A N 1
ATOM 724 C CA . GLY A 1 101 ? 1.356 -5.215 -7.519 1.00 91.69 101 GLY A CA 1
ATOM 725 C C . GLY A 1 101 ? 0.891 -3.959 -6.788 1.00 91.69 101 GLY A C 1
ATOM 726 O O . GLY A 1 101 ? 0.787 -3.976 -5.566 1.00 91.69 101 GLY A O 1
ATOM 727 N N . PHE A 1 102 ? 0.542 -2.898 -7.518 1.00 89.19 102 PHE A N 1
ATOM 728 C CA . PHE A 1 102 ? 0.038 -1.651 -6.948 1.00 89.19 102 PHE A CA 1
ATOM 729 C C . PHE A 1 102 ? -1.279 -1.878 -6.193 1.00 89.19 102 PHE A C 1
ATOM 731 O O . PHE A 1 102 ? -1.381 -1.521 -5.020 1.00 89.19 102 PHE A O 1
ATOM 738 N N . ILE A 1 103 ? -2.252 -2.549 -6.825 1.00 92.06 103 ILE A N 1
ATOM 739 C CA . ILE A 1 103 ? -3.559 -2.890 -6.237 1.00 92.06 103 ILE A CA 1
ATOM 740 C C . ILE A 1 103 ? -3.394 -3.754 -4.984 1.00 92.06 103 ILE A C 1
ATOM 742 O O . ILE A 1 103 ? -3.954 -3.430 -3.935 1.00 92.06 103 ILE A O 1
ATOM 746 N N . SER A 1 104 ? -2.616 -4.834 -5.066 1.00 93.38 104 SER A N 1
ATOM 747 C CA . SER A 1 104 ? -2.414 -5.749 -3.942 1.00 93.38 104 SER A CA 1
ATOM 748 C C . SER A 1 104 ? -1.607 -5.120 -2.807 1.00 93.38 104 SER A C 1
ATOM 750 O O . SER A 1 104 ? -1.886 -5.384 -1.638 1.00 93.38 104 SER A O 1
ATOM 752 N N . TYR A 1 105 ? -0.637 -4.259 -3.119 1.00 90.81 105 TYR A N 1
ATOM 753 C CA . TYR A 1 105 ? 0.131 -3.541 -2.106 1.00 90.81 105 TYR A CA 1
ATOM 754 C C . TYR A 1 105 ? -0.758 -2.560 -1.337 1.00 90.81 105 TYR A C 1
ATOM 756 O O . TYR A 1 105 ? -0.822 -2.625 -0.110 1.00 90.81 105 TYR A O 1
ATOM 764 N N . GLY A 1 106 ? -1.533 -1.732 -2.049 1.00 89.12 106 GLY A N 1
ATOM 765 C CA . GLY A 1 106 ? -2.491 -0.817 -1.425 1.00 89.12 106 GLY A CA 1
ATOM 766 C C . GLY A 1 106 ? -3.526 -1.552 -0.571 1.00 89.12 106 GLY A C 1
ATOM 767 O O . GLY A 1 106 ? -3.801 -1.153 0.559 1.00 89.12 106 GLY A O 1
ATOM 768 N N . ALA A 1 107 ? -4.040 -2.684 -1.058 1.00 89.44 107 ALA A N 1
ATOM 769 C CA . ALA A 1 107 ? -4.945 -3.522 -0.280 1.00 89.44 107 ALA A CA 1
ATOM 770 C C . ALA A 1 107 ? -4.290 -4.116 0.972 1.00 89.44 107 ALA A C 1
ATOM 772 O O . ALA A 1 107 ? -4.916 -4.119 2.032 1.00 89.44 107 ALA A O 1
ATOM 773 N N . THR A 1 108 ? -3.029 -4.544 0.890 1.00 90.06 108 THR A N 1
ATOM 774 C CA . THR A 1 108 ? -2.288 -5.025 2.063 1.00 90.06 108 THR A CA 1
ATOM 775 C C . THR A 1 108 ? -2.183 -3.935 3.127 1.00 90.06 108 THR A C 1
ATOM 777 O O . THR A 1 108 ? -2.474 -4.208 4.287 1.00 90.06 108 THR A O 1
ATOM 780 N N . LEU A 1 109 ? -1.848 -2.697 2.746 1.00 88.31 109 LEU A N 1
ATOM 781 C CA . LEU A 1 109 ? -1.743 -1.577 3.688 1.00 88.31 109 LEU A CA 1
ATOM 78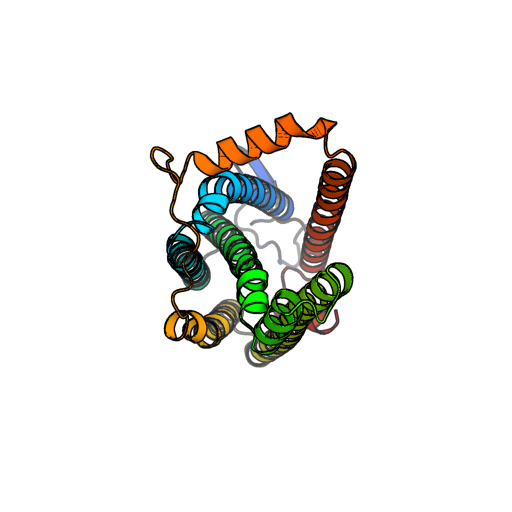2 C C . LEU A 1 109 ? -3.074 -1.264 4.380 1.00 88.31 109 LEU A C 1
ATOM 784 O O . LEU 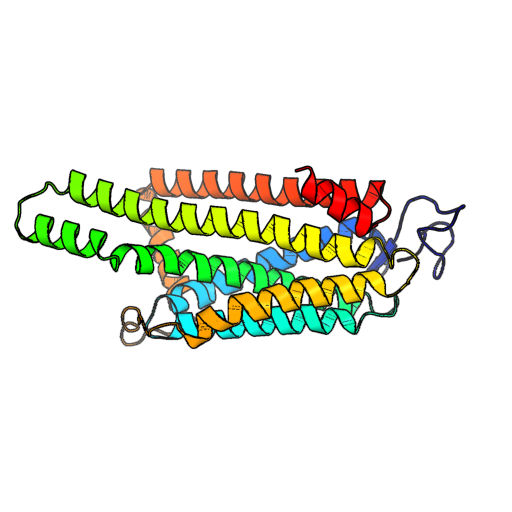A 1 109 ? -3.103 -1.105 5.599 1.00 88.31 109 LEU A O 1
ATOM 788 N N . VAL A 1 110 ? -4.178 -1.218 3.628 1.00 86.38 110 VAL A N 1
ATOM 789 C CA . VAL A 1 110 ? -5.512 -0.936 4.185 1.00 86.38 110 VAL A CA 1
ATOM 790 C C . VAL A 1 110 ? -5.938 -2.023 5.171 1.00 86.38 110 VAL A C 1
ATOM 792 O O . VAL A 1 110 ? -6.334 -1.717 6.296 1.00 86.38 110 VAL A O 1
ATOM 795 N N . PHE A 1 111 ? -5.827 -3.297 4.785 1.00 85.50 111 PHE A N 1
ATOM 796 C CA . PHE A 1 111 ? -6.220 -4.404 5.659 1.00 85.50 111 PHE A CA 1
ATOM 797 C C . PHE A 1 111 ? -5.281 -4.577 6.851 1.00 85.50 111 PHE A C 1
ATOM 799 O O . PHE A 1 111 ? -5.736 -4.967 7.923 1.00 85.50 111 PHE A O 1
ATOM 806 N N . TYR A 1 112 ? -3.998 -4.254 6.698 1.00 86.38 112 TYR A N 1
ATOM 807 C CA . TYR A 1 112 ? -3.047 -4.228 7.803 1.00 86.38 112 TYR A CA 1
ATOM 808 C C . TYR A 1 112 ? -3.387 -3.119 8.808 1.00 86.38 112 TYR A C 1
ATOM 810 O O . TYR A 1 112 ? -3.526 -3.392 10.000 1.00 86.38 112 TYR A O 1
ATOM 818 N N . ALA A 1 113 ? -3.627 -1.892 8.336 1.00 85.75 113 ALA A N 1
ATOM 819 C CA . ALA A 1 113 ? -3.994 -0.763 9.193 1.00 85.75 113 ALA A CA 1
ATOM 820 C C . ALA A 1 113 ? -5.330 -0.992 9.925 1.00 85.75 113 ALA A C 1
ATOM 822 O O . ALA A 1 113 ? -5.479 -0.613 11.088 1.00 85.75 113 ALA A O 1
ATOM 823 N N . ALA A 1 114 ? -6.284 -1.686 9.292 1.00 84.25 114 ALA A N 1
ATOM 824 C CA . ALA A 1 114 ? -7.565 -2.054 9.903 1.00 84.25 114 ALA A CA 1
ATOM 825 C C . ALA A 1 114 ? -7.425 -2.968 11.140 1.00 84.25 114 ALA A C 1
ATOM 827 O O . ALA A 1 114 ? -8.355 -3.076 11.945 1.00 84.25 114 ALA A O 1
ATOM 828 N N . LEU A 1 115 ? -6.269 -3.612 11.337 1.00 82.19 115 LEU A N 1
ATOM 829 C CA . LEU A 1 115 ? -5.999 -4.447 12.509 1.00 82.19 115 LEU A CA 1
ATOM 830 C C . LEU A 1 115 ? -5.545 -3.636 13.727 1.00 82.19 115 LEU A C 1
ATOM 832 O O . LEU A 1 115 ? -5.709 -4.113 14.852 1.00 82.19 115 LEU A O 1
ATOM 836 N N . PHE A 1 116 ? -5.034 -2.413 13.546 1.00 85.25 116 PHE A N 1
ATOM 837 C CA . PHE A 1 116 ? -4.497 -1.608 14.651 1.00 85.25 116 PHE A CA 1
ATOM 838 C C . PHE A 1 116 ? -5.526 -1.324 15.748 1.00 85.25 116 PHE A C 1
ATOM 840 O O . PHE A 1 116 ? -5.201 -1.556 16.912 1.00 85.25 116 PHE A O 1
ATOM 847 N N . PRO A 1 117 ? -6.781 -0.931 15.446 1.00 84.88 117 PRO A N 1
ATOM 848 C CA . PRO A 1 117 ? -7.776 -0.713 16.494 1.00 84.88 117 PRO A CA 1
ATOM 849 C C . PRO A 1 117 ? -8.084 -1.987 17.290 1.00 84.88 117 PRO A C 1
ATOM 851 O O . PRO A 1 117 ? -8.308 -1.932 18.498 1.00 84.88 117 PRO A O 1
ATOM 854 N N . ARG A 1 118 ? -8.078 -3.154 16.629 1.00 82.88 118 ARG A N 1
ATOM 855 C CA . ARG A 1 118 ? -8.293 -4.450 17.293 1.00 82.88 118 ARG A CA 1
ATOM 856 C C . ARG A 1 118 ? -7.101 -4.842 18.164 1.00 82.88 118 ARG A C 1
ATOM 858 O O . ARG A 1 118 ? -7.295 -5.494 19.185 1.00 82.88 118 ARG A O 1
ATOM 865 N N . LEU A 1 119 ? -5.884 -4.473 17.766 1.00 84.62 119 LEU A N 1
ATOM 866 C CA . LEU A 1 119 ? -4.680 -4.691 18.563 1.00 84.62 119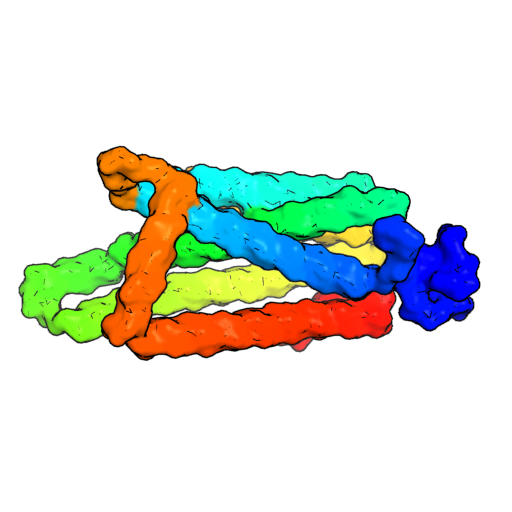 LEU A CA 1
ATOM 867 C C . LEU A 1 119 ? -4.667 -3.780 19.797 1.00 84.62 119 LEU A C 1
ATOM 869 O O . LEU A 1 119 ? -4.471 -4.283 20.898 1.00 84.62 119 LEU A O 1
ATOM 873 N N . ALA A 1 120 ? -4.985 -2.495 19.620 1.00 87.75 120 ALA A N 1
ATOM 874 C CA . ALA A 1 120 ? -5.048 -1.499 20.690 1.00 87.75 120 ALA A CA 1
ATOM 875 C C . ALA A 1 120 ? -6.022 -1.875 21.806 1.00 87.75 120 ALA A C 1
ATOM 877 O O . ALA A 1 120 ? -5.705 -1.735 22.976 1.00 87.75 120 ALA A O 1
ATOM 878 N N . ARG A 1 121 ? -7.184 -2.438 21.465 1.00 86.06 121 ARG A N 1
ATOM 879 C CA . ARG A 1 121 ? -8.181 -2.860 22.464 1.00 86.06 121 ARG A CA 1
ATOM 880 C C . ARG A 1 121 ? -7.769 -4.056 23.321 1.00 86.06 121 ARG A C 1
ATOM 882 O O . ARG A 1 121 ? -8.406 -4.303 24.337 1.00 86.06 121 ARG A O 1
ATOM 889 N N . ASN A 1 122 ? -6.767 -4.818 22.890 1.00 86.31 122 ASN A N 1
ATOM 890 C CA . ASN A 1 122 ? -6.334 -6.048 23.551 1.00 86.31 122 ASN A CA 1
ATOM 891 C C . ASN A 1 122 ? -4.950 -5.902 24.207 1.00 86.31 122 ASN A C 1
ATOM 893 O O . ASN A 1 122 ? -4.314 -6.909 24.513 1.00 86.31 122 ASN A O 1
ATOM 897 N N . THR A 1 123 ? -4.454 -4.675 24.396 1.00 89.75 123 THR A N 1
ATOM 898 C CA . THR A 1 123 ? -3.240 -4.438 25.187 1.00 89.75 123 THR A CA 1
ATOM 899 C C . THR A 1 123 ? -3.536 -4.608 26.678 1.00 89.75 123 THR A C 1
ATOM 901 O O . THR A 1 123 ? -4.679 -4.473 27.125 1.00 89.75 123 THR A O 1
ATOM 904 N N . ALA A 1 124 ? -2.501 -4.907 27.469 1.00 91.12 124 ALA A N 1
ATOM 905 C CA . ALA A 1 124 ? -2.635 -5.010 28.924 1.00 91.12 124 ALA A CA 1
ATOM 906 C C . ALA A 1 124 ? -3.176 -3.702 29.527 1.00 91.12 124 ALA A C 1
ATOM 908 O O . ALA A 1 124 ? -4.080 -3.737 30.360 1.00 91.12 124 ALA A O 1
ATOM 909 N N . HIS A 1 125 ? -2.690 -2.561 29.031 1.00 91.75 125 HIS A N 1
ATOM 910 C CA . HIS A 1 125 ? -3.139 -1.244 29.466 1.00 91.75 125 HIS A CA 1
ATOM 911 C C . HIS A 1 125 ? -4.610 -0.985 29.111 1.00 91.75 125 HIS A C 1
ATOM 913 O O . HIS A 1 125 ? -5.393 -0.615 29.983 1.00 91.75 125 HIS A O 1
ATOM 919 N N . ALA A 1 126 ? -5.036 -1.277 27.875 1.00 91.12 126 ALA A N 1
ATOM 920 C CA . ALA A 1 126 ? -6.438 -1.129 27.478 1.00 91.12 126 ALA A CA 1
ATOM 921 C C . ALA A 1 126 ? -7.385 -2.024 28.298 1.00 91.12 126 ALA A C 1
ATOM 923 O O . ALA A 1 126 ? -8.498 -1.612 28.632 1.00 91.12 126 ALA A O 1
ATOM 924 N N . SER A 1 127 ? -6.945 -3.234 28.663 1.00 91.19 127 SER A N 1
ATOM 925 C CA . SER A 1 127 ? -7.701 -4.124 29.551 1.00 91.19 127 SER A CA 1
ATOM 926 C C . SER A 1 127 ? -7.823 -3.561 30.970 1.00 91.19 127 SER A C 1
ATOM 928 O O . SER A 1 127 ? -8.886 -3.664 31.588 1.00 91.19 127 SER A O 1
ATOM 930 N N . GLU A 1 128 ? -6.753 -2.967 31.498 1.00 93.44 128 GLU A N 1
ATOM 931 C CA . GLU A 1 128 ? -6.743 -2.349 32.824 1.00 93.44 128 GLU A CA 1
ATOM 932 C C . GLU A 1 128 ? -7.670 -1.130 32.876 1.00 93.44 128 GLU A C 1
ATOM 934 O O . GLU A 1 128 ? -8.555 -1.069 33.730 1.00 93.44 128 GLU A O 1
ATOM 939 N N . ILE A 1 129 ? -7.543 -0.216 31.910 1.00 92.88 129 ILE A N 1
ATOM 940 C CA . ILE A 1 129 ? -8.400 0.969 31.767 1.00 92.88 129 ILE A CA 1
ATOM 941 C C . ILE A 1 129 ? -9.873 0.564 31.656 1.00 92.88 129 ILE A C 1
ATOM 943 O O . ILE A 1 129 ? -10.739 1.133 32.320 1.00 92.88 129 ILE A O 1
ATOM 947 N N . ARG A 1 130 ? -10.173 -0.474 30.868 1.00 92.44 130 ARG A N 1
ATOM 948 C CA . ARG A 1 130 ? -11.533 -1.011 30.756 1.00 92.44 130 ARG A CA 1
ATOM 949 C C . ARG A 1 130 ? -12.063 -1.528 32.092 1.00 92.44 130 ARG A C 1
ATOM 951 O O . ARG A 1 130 ? -13.203 -1.242 32.437 1.00 92.44 130 ARG A O 1
ATOM 958 N N . THR A 1 131 ? -11.241 -2.245 32.851 1.00 93.81 131 THR A N 1
ATOM 959 C CA . THR A 1 131 ? -11.624 -2.749 34.179 1.00 93.81 131 THR A CA 1
ATOM 960 C C . THR A 1 131 ? -11.878 -1.597 35.155 1.00 93.81 131 THR A C 1
ATOM 962 O O . THR A 1 131 ? -12.814 -1.651 35.948 1.00 93.81 131 THR A O 1
ATOM 965 N N . GLN A 1 132 ? -11.077 -0.529 35.095 1.00 93.81 132 GLN A N 1
ATOM 966 C CA . GLN A 1 132 ? -11.278 0.669 35.915 1.00 93.81 132 GLN A CA 1
ATOM 967 C C . GLN A 1 132 ? -12.573 1.406 35.547 1.00 93.81 132 GLN A C 1
ATOM 969 O O . GLN A 1 132 ? -13.275 1.872 36.443 1.00 93.81 132 GLN A O 1
ATOM 974 N N . TYR A 1 133 ? -12.915 1.466 34.257 1.00 93.38 133 TYR A N 1
ATOM 975 C CA . TYR A 1 133 ? -14.177 2.032 33.779 1.00 93.38 133 TYR A CA 1
ATOM 976 C C . TYR A 1 133 ? -15.387 1.201 34.225 1.00 93.38 133 TYR A C 1
ATOM 978 O O . TYR A 1 133 ? -16.347 1.752 34.754 1.00 93.38 133 TYR A O 1
ATOM 986 N N . GLU A 1 134 ? -15.323 -0.127 34.079 1.00 93.62 134 GLU A N 1
ATOM 987 C CA . GLU A 1 134 ? -16.375 -1.050 34.535 1.00 93.62 134 GLU A CA 1
ATOM 988 C C . GLU A 1 134 ? -16.547 -1.027 36.066 1.00 93.62 134 GLU A C 1
ATOM 990 O O . GLU A 1 134 ? -17.647 -1.241 36.566 1.00 93.62 134 GLU A O 1
ATOM 995 N N . ALA A 1 135 ? -15.481 -0.718 36.811 1.00 95.12 135 ALA A N 1
ATOM 996 C CA . ALA A 1 135 ? -15.516 -0.490 38.255 1.00 95.12 135 ALA A CA 1
ATOM 997 C C . ALA A 1 135 ? -15.929 0.945 38.654 1.00 95.12 135 ALA A C 1
ATOM 999 O O . ALA A 1 135 ? -15.786 1.298 39.824 1.00 95.12 135 ALA A O 1
ATOM 1000 N N . GLU A 1 136 ? -16.377 1.771 37.700 1.00 93.00 136 GLU A N 1
ATOM 1001 C CA . GLU A 1 136 ? -16.795 3.172 37.886 1.00 93.00 136 GLU A CA 1
ATOM 1002 C C . GLU A 1 136 ? -15.719 4.077 38.524 1.00 93.00 136 GLU A C 1
ATOM 1004 O O . GLU A 1 136 ? -16.024 5.100 39.136 1.00 93.00 136 GLU A O 1
ATOM 1009 N N . LYS A 1 137 ? -14.433 3.723 38.383 1.00 93.69 137 LYS A N 1
ATOM 1010 C CA . LYS A 1 137 ? -13.307 4.491 38.950 1.00 93.69 137 LYS A CA 1
ATOM 1011 C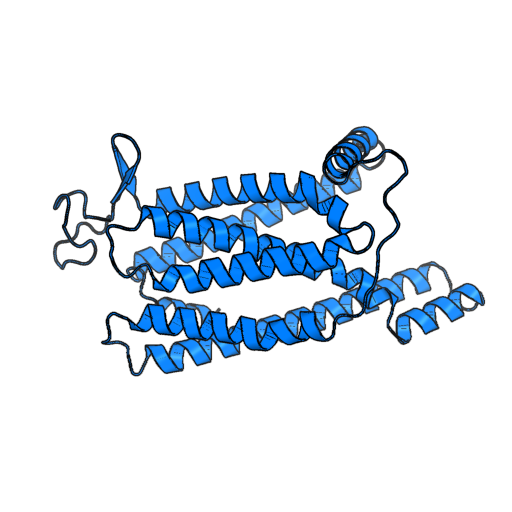 C . LYS A 1 137 ? -12.875 5.666 38.080 1.00 93.69 137 LYS A C 1
ATOM 1013 O O . LYS A 1 137 ? -12.289 6.610 38.601 1.00 93.69 137 LYS A O 1
ATOM 1018 N N . ILE A 1 138 ? -13.127 5.585 36.775 1.00 94.50 138 ILE A N 1
ATOM 1019 C CA . ILE A 1 138 ? -12.756 6.604 35.788 1.00 94.50 138 ILE A CA 1
ATOM 1020 C C . ILE A 1 138 ? -13.982 7.059 35.003 1.00 94.50 138 ILE A C 1
ATOM 1022 O O . ILE A 1 138 ? -14.938 6.304 34.806 1.00 94.50 138 ILE A O 1
ATOM 1026 N N . SER A 1 139 ? -13.947 8.304 34.537 1.00 94.56 139 SER A N 1
ATOM 1027 C CA . SER A 1 139 ? -15.013 8.864 33.707 1.00 94.56 139 SER A CA 1
ATOM 1028 C C . SER A 1 139 ? -15.004 8.268 32.292 1.00 94.56 139 SER A C 1
ATOM 1030 O O . SER A 1 139 ? -13.991 7.759 31.810 1.00 94.56 139 SER A O 1
ATOM 1032 N N . LYS A 1 140 ? -16.136 8.368 31.583 1.00 92.88 140 LYS A N 1
ATOM 1033 C CA . LYS A 1 140 ? -16.229 7.950 30.174 1.00 92.88 140 LYS A CA 1
ATOM 1034 C C . LYS A 1 140 ? -15.266 8.737 29.273 1.00 92.88 140 LYS A C 1
ATOM 1036 O O . LYS A 1 140 ? -14.680 8.167 28.360 1.00 92.88 140 LYS A O 1
ATOM 1041 N N . GLU A 1 141 ? -15.106 10.030 29.532 1.00 93.94 141 GLU A N 1
ATOM 1042 C CA . GLU A 1 141 ? -14.227 10.917 28.757 1.00 93.94 141 GLU A CA 1
ATOM 1043 C C . GLU A 1 141 ? -12.755 10.527 28.918 1.00 93.94 141 GLU A C 1
ATOM 1045 O O . GLU A 1 141 ? -12.000 10.504 27.947 1.00 93.94 141 GLU A O 1
ATOM 1050 N N . GLU A 1 142 ? -12.358 10.166 30.137 1.00 92.75 142 GLU A N 1
ATOM 1051 C CA . GLU A 1 142 ? -11.020 9.663 30.435 1.00 92.75 142 GLU A CA 1
ATOM 1052 C C . GLU A 1 142 ? -10.776 8.299 29.781 1.00 92.75 142 GLU A C 1
ATOM 1054 O O . GLU A 1 142 ? -9.762 8.121 29.111 1.00 92.75 142 GLU A O 1
ATOM 1059 N N . TYR A 1 143 ? -11.749 7.385 29.854 1.00 91.88 143 TYR A N 1
ATOM 1060 C CA . TYR A 1 143 ? -11.697 6.102 29.148 1.00 91.88 143 TYR A CA 1
ATOM 1061 C C . TYR A 1 143 ? -11.492 6.271 27.630 1.00 91.88 143 TYR A C 1
ATOM 1063 O O . TYR A 1 143 ? -10.607 5.643 27.047 1.00 91.88 143 TYR A O 1
ATOM 1071 N N . GLU A 1 144 ? -12.278 7.136 26.979 1.00 92.25 144 GLU A N 1
ATOM 1072 C CA . GLU A 1 144 ? -12.177 7.385 25.533 1.00 92.25 144 GLU A CA 1
ATOM 1073 C C . GLU A 1 144 ? -10.841 8.039 25.147 1.00 92.25 144 GLU A C 1
ATOM 1075 O O . GLU A 1 144 ? -10.255 7.700 24.111 1.00 92.25 144 GLU A O 1
ATOM 1080 N N . LYS A 1 145 ? -10.332 8.949 25.985 1.00 93.56 145 LYS A N 1
ATOM 1081 C CA . LYS A 1 145 ? -9.030 9.591 25.785 1.00 93.56 145 LYS A CA 1
ATOM 1082 C C . LYS A 1 145 ? -7.892 8.577 25.870 1.00 93.56 145 LYS A C 1
ATOM 1084 O O . LYS A 1 145 ? -7.064 8.538 24.961 1.00 93.56 145 LYS A O 1
ATOM 1089 N N . GLU A 1 146 ? -7.865 7.749 26.908 1.00 92.44 146 GLU A N 1
ATOM 1090 C CA . GLU A 1 146 ? -6.823 6.735 27.084 1.00 92.44 146 GLU A CA 1
ATOM 1091 C C . GLU A 1 146 ? -6.880 5.659 25.984 1.00 92.44 146 GLU A C 1
ATOM 1093 O O . GLU A 1 146 ? -5.856 5.325 25.385 1.00 92.44 146 GLU A O 1
ATOM 1098 N N . GLU A 1 147 ? -8.077 5.195 25.592 1.00 89.50 147 GLU A N 1
ATOM 1099 C CA . GLU A 1 147 ? -8.224 4.269 24.453 1.00 89.50 147 GLU A CA 1
ATOM 1100 C C . GLU A 1 147 ? -7.700 4.899 23.143 1.00 89.50 147 GLU A C 1
ATOM 1102 O O . GLU A 1 147 ? -7.143 4.211 22.281 1.00 89.50 147 GLU A O 1
ATOM 1107 N N . SER A 1 148 ? -7.867 6.216 22.966 1.00 89.94 148 SER A N 1
ATOM 1108 C CA . SER A 1 148 ? -7.315 6.945 21.821 1.00 89.94 148 SER A CA 1
ATOM 1109 C C . SER A 1 148 ? -5.786 7.045 21.866 1.00 89.94 148 SER A C 1
ATOM 1111 O O . SER A 1 148 ? -5.148 6.963 20.812 1.00 89.94 148 SER A O 1
ATOM 1113 N N . LEU A 1 149 ? -5.187 7.225 23.046 1.00 91.62 149 LEU A N 1
ATOM 1114 C CA . LEU A 1 149 ? -3.731 7.284 23.210 1.00 91.62 149 LEU A CA 1
ATOM 1115 C C . LEU A 1 149 ? -3.077 5.930 22.916 1.00 91.62 149 LEU A C 1
ATOM 1117 O O . LEU A 1 149 ? -2.084 5.891 22.192 1.00 91.62 149 LEU A O 1
ATOM 1121 N N . GLU A 1 150 ? -3.683 4.825 23.352 1.00 91.88 150 GLU A N 1
ATOM 1122 C CA . GLU A 1 150 ? -3.223 3.464 23.035 1.00 91.88 150 GLU A CA 1
ATOM 1123 C C . GLU A 1 150 ? -3.226 3.176 21.524 1.00 91.88 150 GLU A C 1
ATOM 1125 O O . GLU A 1 150 ? -2.260 2.645 20.966 1.00 91.88 150 GLU A O 1
ATOM 1130 N N . LYS A 1 151 ? -4.290 3.584 20.817 1.00 89.06 151 LYS A N 1
ATOM 1131 C CA . LYS A 1 151 ? -4.354 3.476 19.347 1.00 89.06 151 LYS A CA 1
ATOM 1132 C C . LYS A 1 151 ? -3.236 4.283 18.683 1.00 89.06 151 LYS A C 1
ATOM 1134 O O . LYS A 1 151 ? -2.610 3.803 17.736 1.00 89.06 151 LYS A O 1
ATOM 1139 N N . ASN A 1 152 ? -2.983 5.492 19.182 1.00 90.69 152 ASN A N 1
ATOM 1140 C CA . ASN A 1 152 ? -1.933 6.369 18.672 1.00 90.69 152 ASN A CA 1
ATOM 1141 C C . ASN A 1 152 ? -0.534 5.782 18.934 1.00 90.69 152 ASN A C 1
ATOM 1143 O O . ASN A 1 152 ? 0.301 5.772 18.034 1.00 90.69 152 ASN A O 1
ATOM 1147 N N . LEU A 1 153 ? -0.296 5.199 20.112 1.00 91.50 153 LEU A N 1
ATOM 1148 C CA . LEU A 1 153 ? 0.963 4.535 20.455 1.00 91.50 153 LEU A CA 1
ATOM 1149 C C . LEU A 1 153 ? 1.300 3.417 19.462 1.00 91.50 153 LEU A C 1
ATOM 1151 O O . LEU A 1 153 ? 2.387 3.414 18.884 1.00 91.50 153 LEU A O 1
ATOM 1155 N N . ILE A 1 154 ? 0.359 2.503 19.210 1.00 90.75 154 ILE A N 1
ATOM 1156 C CA . ILE A 1 154 ? 0.558 1.405 18.250 1.00 90.75 154 ILE A CA 1
ATOM 1157 C C . ILE A 1 154 ? 0.806 1.946 16.841 1.00 90.75 154 ILE A C 1
ATOM 1159 O O . ILE A 1 154 ? 1.711 1.474 16.149 1.00 90.75 154 ILE A O 1
ATOM 1163 N N . SER A 1 155 ? 0.042 2.959 16.425 1.00 90.31 155 SER A N 1
ATOM 1164 C CA . SER A 1 155 ? 0.233 3.610 15.126 1.00 90.31 155 SER A CA 1
ATOM 1165 C C . SER A 1 155 ? 1.623 4.246 15.002 1.00 90.31 155 SER A C 1
ATOM 1167 O O . SER A 1 155 ? 2.282 4.099 13.970 1.00 90.31 155 SER A O 1
ATOM 1169 N N . ASN A 1 156 ? 2.112 4.906 16.055 1.00 91.56 156 ASN A N 1
ATOM 1170 C CA . ASN A 1 156 ? 3.432 5.536 16.078 1.00 91.56 156 ASN A CA 1
ATOM 1171 C C . ASN A 1 156 ? 4.560 4.507 16.045 1.00 91.56 156 ASN A C 1
ATOM 1173 O O . ASN A 1 156 ? 5.501 4.676 15.273 1.00 91.56 156 ASN A O 1
ATOM 1177 N N . ILE A 1 157 ? 4.449 3.417 16.811 1.00 91.56 157 ILE A N 1
ATOM 1178 C CA . ILE A 1 157 ? 5.413 2.310 16.763 1.00 91.56 157 ILE A CA 1
ATOM 1179 C C . ILE A 1 157 ? 5.459 1.733 15.345 1.00 91.56 157 ILE A C 1
ATOM 1181 O O . ILE A 1 157 ? 6.538 1.609 14.766 1.00 91.56 157 ILE A O 1
ATOM 1185 N N . SER A 1 158 ? 4.300 1.450 14.742 1.00 90.06 158 SER A N 1
ATOM 1186 C CA . SER A 1 158 ? 4.250 0.948 13.366 1.00 90.06 158 SER A CA 1
ATOM 1187 C C . SER A 1 158 ? 4.885 1.925 12.373 1.00 90.06 158 SER A C 1
ATOM 1189 O O . SER A 1 158 ? 5.606 1.498 11.473 1.00 90.06 158 SER A O 1
ATOM 1191 N N . THR A 1 159 ? 4.637 3.225 12.525 1.00 90.25 159 THR A N 1
ATOM 1192 C CA . THR A 1 159 ? 5.185 4.260 11.636 1.00 90.25 159 THR A CA 1
ATOM 1193 C C . THR A 1 159 ? 6.703 4.373 11.787 1.00 90.25 159 THR A C 1
ATOM 1195 O O . THR A 1 159 ? 7.421 4.414 10.791 1.00 90.25 159 THR A O 1
ATOM 1198 N N . ALA A 1 160 ? 7.215 4.338 13.019 1.00 92.81 160 ALA A N 1
ATOM 1199 C CA . ALA A 1 160 ? 8.649 4.344 13.291 1.00 92.81 160 ALA A CA 1
ATOM 1200 C C . ALA A 1 160 ? 9.346 3.125 12.668 1.00 92.81 160 ALA A C 1
ATOM 1202 O O . ALA A 1 160 ? 10.337 3.277 11.955 1.00 92.81 160 ALA A O 1
ATOM 1203 N N . HIS A 1 161 ? 8.790 1.925 12.860 1.00 91.62 161 HIS A N 1
ATOM 1204 C CA . HIS A 1 161 ? 9.307 0.706 12.236 1.00 91.62 161 HIS A CA 1
ATOM 1205 C C . HIS A 1 161 ? 9.239 0.757 10.705 1.00 91.62 161 HIS A C 1
ATOM 1207 O O . HIS A 1 161 ? 10.183 0.319 10.048 1.00 91.62 161 HIS A O 1
ATOM 1213 N N . SER A 1 162 ? 8.175 1.329 10.133 1.00 89.62 162 SER A N 1
ATOM 1214 C CA . SER A 1 162 ? 8.059 1.541 8.685 1.00 89.62 162 SER A CA 1
ATOM 1215 C C . SER A 1 162 ? 9.182 2.434 8.153 1.00 89.62 162 SER A C 1
ATOM 1217 O O . SER A 1 162 ? 9.813 2.092 7.157 1.00 89.62 162 SER A O 1
ATOM 1219 N N . ASN A 1 163 ? 9.488 3.541 8.835 1.00 90.94 163 ASN A N 1
ATOM 1220 C CA . ASN A 1 163 ? 10.554 4.463 8.427 1.00 90.94 163 ASN A CA 1
ATOM 1221 C C . ASN A 1 163 ? 11.950 3.835 8.563 1.00 90.94 163 ASN A C 1
ATOM 1223 O O . ASN A 1 163 ? 12.785 3.977 7.670 1.00 90.94 163 ASN A O 1
ATOM 1227 N N . ILE A 1 164 ? 12.195 3.083 9.642 1.00 91.94 164 ILE A N 1
ATOM 1228 C CA . ILE A 1 164 ? 13.442 2.321 9.815 1.00 91.94 164 ILE A CA 1
ATOM 1229 C C . ILE A 1 164 ? 13.589 1.286 8.694 1.00 91.94 164 ILE A C 1
ATOM 1231 O O . ILE A 1 164 ? 14.656 1.174 8.091 1.00 91.94 164 ILE A O 1
ATOM 1235 N N . GLY A 1 165 ? 12.517 0.550 8.387 1.00 91.00 165 GLY A N 1
ATOM 1236 C CA . GLY A 1 165 ? 12.497 -0.432 7.305 1.00 91.00 165 GLY A CA 1
ATOM 1237 C C . GLY A 1 165 ? 12.724 0.198 5.932 1.00 91.00 165 GLY A C 1
ATOM 1238 O O . GLY A 1 165 ? 13.453 -0.365 5.114 1.00 91.00 165 GLY A O 1
ATOM 1239 N N . TYR A 1 166 ? 12.177 1.393 5.697 1.00 89.44 166 TYR A N 1
ATOM 1240 C CA . TYR A 1 166 ? 12.404 2.163 4.476 1.00 89.44 166 TYR A CA 1
ATOM 1241 C C . TYR A 1 166 ? 13.889 2.514 4.303 1.00 89.44 166 TYR A C 1
ATOM 1243 O O . TYR A 1 166 ? 14.480 2.167 3.280 1.00 89.44 166 TYR A O 1
ATOM 1251 N N . ILE A 1 167 ? 14.533 3.079 5.332 1.00 90.31 167 ILE A N 1
ATOM 1252 C CA . ILE A 1 167 ? 15.976 3.380 5.307 1.00 90.31 167 ILE A CA 1
ATOM 1253 C C . ILE A 1 167 ? 16.803 2.101 5.119 1.00 90.31 167 ILE A C 1
ATOM 1255 O O . ILE A 1 167 ? 17.701 2.063 4.278 1.00 90.31 167 ILE A O 1
ATOM 1259 N N . ALA A 1 168 ? 16.493 1.033 5.861 1.00 91.19 168 ALA A N 1
ATOM 1260 C CA . ALA A 1 168 ? 17.203 -0.239 5.751 1.00 91.19 168 ALA A CA 1
ATOM 1261 C C . ALA A 1 168 ? 17.124 -0.815 4.328 1.00 91.19 168 ALA A C 1
ATOM 1263 O O . ALA A 1 168 ? 18.134 -1.259 3.784 1.00 91.19 168 ALA A O 1
ATOM 1264 N N . THR A 1 169 ? 15.946 -0.752 3.704 1.00 90.06 169 THR A N 1
ATOM 1265 C CA . THR A 1 169 ? 15.729 -1.221 2.330 1.00 90.06 169 THR A CA 1
ATOM 1266 C C . THR A 1 169 ? 16.506 -0.376 1.320 1.00 90.06 169 THR A C 1
ATOM 1268 O O . THR A 1 169 ? 17.132 -0.929 0.420 1.00 90.06 169 THR A O 1
ATOM 1271 N N . LEU A 1 170 ? 16.544 0.951 1.480 1.00 88.25 170 LEU A N 1
ATOM 1272 C CA . LEU A 1 170 ? 17.345 1.824 0.615 1.00 88.25 170 LEU A CA 1
ATOM 1273 C C . LEU A 1 170 ? 18.846 1.529 0.736 1.00 88.25 170 LEU A C 1
ATOM 1275 O O . LEU A 1 170 ? 19.528 1.402 -0.279 1.00 88.25 170 LEU A O 1
ATOM 1279 N N . CYS A 1 171 ? 19.356 1.351 1.956 1.00 89.31 171 CYS A N 1
ATOM 1280 C CA . CYS A 1 171 ? 20.750 0.968 2.188 1.00 89.31 171 CYS A CA 1
ATOM 1281 C C . CYS A 1 171 ? 21.083 -0.392 1.555 1.00 89.31 171 CYS A C 1
ATOM 1283 O O . CYS A 1 171 ? 22.117 -0.537 0.899 1.00 89.31 171 CYS A O 1
ATOM 1285 N N . LEU A 1 172 ? 20.192 -1.377 1.705 1.00 90.00 172 LEU A N 1
ATOM 1286 C CA . LEU A 1 172 ? 20.309 -2.685 1.061 1.00 90.00 172 LEU A CA 1
ATOM 1287 C C . LEU A 1 172 ? 20.339 -2.556 -0.467 1.00 90.00 172 LEU A C 1
ATOM 1289 O O . LEU A 1 172 ? 21.206 -3.144 -1.113 1.00 90.00 172 LEU A O 1
ATOM 1293 N N . ASN A 1 173 ? 19.472 -1.726 -1.042 1.00 90.06 173 ASN A N 1
ATOM 1294 C CA . ASN A 1 173 ? 19.449 -1.472 -2.479 1.00 90.06 173 ASN A CA 1
ATOM 1295 C C . ASN A 1 173 ? 20.761 -0.835 -2.960 1.00 90.06 173 ASN A C 1
ATOM 1297 O O . ASN A 1 173 ? 21.358 -1.318 -3.922 1.00 90.06 173 ASN A O 1
ATOM 1301 N N . LEU A 1 174 ? 21.279 0.180 -2.258 1.00 88.31 174 LEU A N 1
ATOM 1302 C CA . LEU A 1 174 ? 22.566 0.809 -2.586 1.00 88.31 174 LEU A CA 1
ATOM 1303 C C . LEU A 1 174 ? 23.745 -0.171 -2.504 1.00 88.31 174 LEU A C 1
ATOM 1305 O O . LEU A 1 174 ? 24.662 -0.083 -3.321 1.00 88.31 174 LEU A O 1
ATOM 1309 N N . SER A 1 175 ? 23.707 -1.128 -1.571 1.00 88.44 175 SER A N 1
ATOM 1310 C CA . SER A 1 175 ? 24.763 -2.139 -1.422 1.00 88.44 175 SER A CA 1
ATOM 1311 C C . SER A 1 175 ? 24.929 -3.035 -2.656 1.00 88.44 175 SER A C 1
ATOM 1313 O O . SER A 1 175 ? 26.034 -3.508 -2.909 1.00 88.44 175 SER A O 1
ATOM 1315 N N . ILE A 1 176 ? 23.869 -3.223 -3.453 1.00 87.88 176 ILE A N 1
ATOM 1316 C CA . ILE A 1 176 ? 23.920 -3.939 -4.736 1.00 87.88 176 ILE A CA 1
ATOM 1317 C C . ILE A 1 176 ? 24.139 -2.967 -5.899 1.00 87.88 176 ILE A C 1
ATOM 1319 O O . ILE A 1 176 ? 24.969 -3.230 -6.770 1.00 87.88 176 ILE A O 1
ATOM 1323 N N . LEU A 1 177 ? 23.428 -1.836 -5.913 1.00 86.75 177 LEU A N 1
ATOM 1324 C CA . LEU A 1 177 ? 23.445 -0.898 -7.038 1.00 86.75 177 LEU A CA 1
ATOM 1325 C C . LEU A 1 177 ? 24.814 -0.251 -7.263 1.00 86.75 177 LEU A C 1
ATOM 1327 O O . LEU A 1 177 ? 25.192 -0.028 -8.409 1.00 86.75 177 LEU A O 1
ATOM 1331 N N . LEU A 1 178 ? 25.568 0.043 -6.199 1.00 86.44 178 LEU A N 1
ATOM 1332 C CA . LEU A 1 178 ? 26.894 0.654 -6.315 1.00 86.44 178 LEU A CA 1
ATOM 1333 C C . LEU A 1 178 ? 27.930 -0.275 -6.969 1.00 86.44 178 LEU A C 1
ATOM 1335 O O . LEU A 1 178 ? 28.478 0.101 -8.012 1.00 86.44 178 LEU A O 1
ATOM 1339 N N . PRO A 1 179 ? 28.200 -1.481 -6.429 1.00 87.81 179 PRO A N 1
ATOM 1340 C CA . PRO A 1 179 ? 29.210 -2.367 -7.002 1.00 87.81 179 PRO A CA 1
ATOM 1341 C C . PRO A 1 179 ? 28.801 -2.962 -8.355 1.00 87.81 179 PRO A C 1
ATOM 1343 O O . PRO A 1 179 ? 29.675 -3.249 -9.169 1.00 87.81 179 PRO A O 1
ATOM 1346 N N . LEU A 1 180 ? 27.500 -3.142 -8.621 1.00 86.62 180 LEU A N 1
ATOM 1347 C CA . LEU A 1 180 ? 26.991 -3.733 -9.866 1.00 86.62 180 LEU A CA 1
ATOM 1348 C C . LEU A 1 180 ? 26.378 -2.698 -10.826 1.00 86.62 180 LEU A C 1
ATOM 1350 O O . LEU A 1 180 ? 25.636 -3.076 -11.728 1.00 86.62 180 LEU A O 1
ATOM 1354 N N . SER A 1 181 ? 26.705 -1.410 -10.690 1.00 80.56 181 SER A N 1
ATOM 1355 C CA . SER A 1 181 ? 26.158 -0.330 -11.536 1.00 80.56 181 SER A CA 1
ATOM 1356 C C . SER A 1 181 ? 26.343 -0.539 -13.049 1.00 80.56 181 SER A C 1
ATOM 1358 O O . SER A 1 181 ? 25.560 -0.025 -13.842 1.00 80.56 181 SER A O 1
ATOM 1360 N N . SER A 1 182 ? 27.347 -1.315 -13.467 1.00 79.94 182 SER A N 1
ATOM 1361 C CA . SER A 1 182 ? 27.605 -1.663 -14.871 1.00 79.94 182 SER A CA 1
ATOM 1362 C C . SER A 1 182 ? 26.841 -2.899 -15.373 1.00 79.94 182 SER A C 1
ATOM 1364 O O . SER A 1 182 ? 26.880 -3.203 -16.566 1.00 79.94 182 SER A O 1
ATOM 1366 N N . ASN A 1 183 ? 26.153 -3.633 -14.494 1.00 83.56 183 ASN A N 1
ATOM 1367 C CA . ASN A 1 183 ? 25.437 -4.857 -14.839 1.00 83.56 183 ASN A CA 1
ATOM 1368 C C . ASN A 1 183 ? 23.998 -4.547 -15.277 1.00 83.56 183 ASN A C 1
ATOM 1370 O O . ASN A 1 183 ? 23.207 -4.010 -14.508 1.00 83.56 183 ASN A O 1
ATOM 1374 N N . ALA A 1 184 ? 23.618 -4.982 -16.480 1.00 78.62 184 ALA A N 1
ATOM 1375 C CA . ALA A 1 184 ? 22.277 -4.777 -17.034 1.00 78.62 184 ALA A CA 1
ATOM 1376 C C . ALA A 1 184 ? 21.134 -5.417 -16.212 1.00 78.62 184 ALA A C 1
ATOM 1378 O O . ALA A 1 184 ? 19.972 -5.071 -16.407 1.00 78.62 184 ALA A O 1
ATOM 1379 N N . LEU A 1 185 ? 21.436 -6.365 -15.316 1.00 82.81 185 LEU A N 1
ATOM 1380 C CA . LEU A 1 185 ? 20.453 -7.042 -14.464 1.00 82.81 185 LEU A CA 1
ATOM 1381 C C . LEU A 1 185 ? 20.397 -6.500 -13.027 1.00 82.81 185 LEU A C 1
ATOM 1383 O O . LEU A 1 185 ? 19.607 -7.013 -12.235 1.00 82.81 185 LEU A O 1
ATOM 1387 N N . VAL A 1 186 ? 21.186 -5.475 -12.683 1.00 85.25 186 VAL A N 1
ATOM 1388 C CA . VAL A 1 186 ? 21.283 -4.951 -11.308 1.00 85.25 186 VAL A CA 1
ATOM 1389 C C . VAL A 1 186 ? 19.929 -4.525 -10.726 1.00 85.25 186 VAL A C 1
ATOM 1391 O O . VAL A 1 186 ? 19.630 -4.829 -9.569 1.00 85.25 186 VAL A O 1
ATOM 1394 N N . ASP A 1 187 ? 19.060 -3.933 -11.544 1.00 83.00 187 ASP A N 1
ATOM 1395 C CA . ASP A 1 187 ? 17.716 -3.519 -11.126 1.00 83.00 187 ASP A CA 1
ATOM 1396 C C . ASP A 1 187 ? 16.849 -4.726 -10.738 1.00 83.00 187 ASP A C 1
ATOM 1398 O O . ASP A 1 187 ? 16.129 -4.695 -9.740 1.00 83.00 187 ASP A O 1
ATOM 1402 N N . ASN A 1 188 ? 16.975 -5.839 -11.472 1.00 85.25 188 ASN A N 1
ATOM 1403 C CA . ASN A 1 188 ? 16.251 -7.074 -11.166 1.00 85.25 188 ASN A CA 1
ATOM 1404 C C . ASN A 1 188 ? 16.726 -7.671 -9.838 1.00 85.25 188 ASN A C 1
ATOM 1406 O O . ASN A 1 188 ? 15.902 -8.074 -9.021 1.00 85.25 188 ASN A O 1
ATOM 1410 N N . TYR A 1 189 ? 18.041 -7.698 -9.593 1.00 86.81 189 TYR A N 1
ATOM 1411 C CA . TYR A 1 189 ? 18.588 -8.175 -8.318 1.00 86.81 189 TYR A CA 1
ATOM 1412 C C . TYR A 1 189 ? 18.120 -7.315 -7.144 1.00 86.81 189 TYR A C 1
ATOM 1414 O O . TYR A 1 189 ? 17.780 -7.841 -6.086 1.00 86.81 189 TYR A O 1
ATOM 1422 N N . THR A 1 190 ? 18.031 -6.004 -7.354 1.00 88.25 190 THR A N 1
ATOM 1423 C CA . THR A 1 190 ? 17.559 -5.061 -6.339 1.00 88.25 190 THR A CA 1
ATOM 1424 C C . THR A 1 190 ? 16.078 -5.266 -6.001 1.00 88.25 190 THR A C 1
ATOM 1426 O O . THR A 1 190 ? 15.711 -5.302 -4.825 1.00 88.25 190 THR A O 1
ATOM 1429 N N . ILE A 1 191 ? 15.227 -5.501 -7.009 1.00 87.19 191 ILE A N 1
ATOM 1430 C CA . ILE A 1 191 ? 13.810 -5.856 -6.808 1.00 87.19 191 ILE A CA 1
ATOM 1431 C C . ILE A 1 191 ? 13.682 -7.150 -5.997 1.00 87.19 191 ILE A C 1
ATOM 1433 O O . ILE A 1 191 ? 12.874 -7.218 -5.069 1.00 87.19 191 ILE A O 1
ATOM 1437 N N . VAL A 1 192 ? 14.492 -8.168 -6.309 1.00 89.88 192 VAL A N 1
ATOM 1438 C CA . VAL A 1 192 ? 14.497 -9.439 -5.566 1.00 89.88 192 VAL A CA 1
ATOM 1439 C C . VAL A 1 192 ? 14.882 -9.228 -4.118 1.00 89.88 192 VAL A C 1
ATOM 1441 O O . VAL A 1 192 ? 14.205 -9.754 -3.240 1.00 89.88 192 VAL A O 1
ATOM 1444 N N . LEU A 1 193 ? 15.939 -8.458 -3.864 1.00 90.81 193 LEU A N 1
ATOM 1445 C CA . LEU A 1 193 ? 16.391 -8.179 -2.508 1.00 90.81 193 LEU A CA 1
ATOM 1446 C C . LEU A 1 193 ? 15.307 -7.454 -1.703 1.00 90.81 193 LEU A C 1
ATOM 1448 O O . LEU A 1 193 ? 14.995 -7.872 -0.590 1.00 90.81 193 LEU A O 1
ATOM 1452 N N . THR A 1 194 ? 14.695 -6.420 -2.287 1.00 90.38 194 THR A N 1
ATOM 1453 C CA . THR A 1 194 ? 13.609 -5.658 -1.650 1.00 90.38 194 THR A CA 1
ATOM 1454 C C . THR A 1 194 ? 12.410 -6.557 -1.333 1.00 90.38 194 THR A C 1
ATOM 1456 O O . THR A 1 194 ? 11.882 -6.529 -0.221 1.00 90.38 194 THR A O 1
ATOM 1459 N N . ASN A 1 195 ? 11.989 -7.399 -2.279 1.00 91.25 195 ASN A N 1
ATOM 1460 C CA . ASN A 1 195 ? 10.861 -8.302 -2.059 1.00 91.25 195 ASN A CA 1
ATOM 1461 C C . ASN A 1 195 ? 11.205 -9.394 -1.032 1.00 91.25 195 ASN A C 1
ATOM 1463 O O . ASN A 1 195 ? 10.404 -9.707 -0.158 1.00 91.25 195 ASN A O 1
ATOM 1467 N N . MET A 1 196 ? 12.429 -9.929 -1.067 1.00 91.81 196 MET A N 1
ATOM 1468 C CA . MET A 1 196 ? 12.893 -10.913 -0.088 1.00 91.81 196 MET A CA 1
ATOM 1469 C C . MET A 1 196 ? 12.929 -10.328 1.325 1.00 91.81 196 MET A C 1
ATOM 1471 O O . MET A 1 196 ? 12.508 -10.995 2.267 1.00 91.81 196 MET A O 1
ATOM 1475 N N . TYR A 1 197 ? 13.365 -9.075 1.478 1.00 92.62 197 TYR A N 1
ATOM 1476 C CA . TYR A 1 197 ? 13.291 -8.360 2.751 1.00 92.62 197 TYR A CA 1
ATOM 1477 C C . TYR A 1 197 ? 11.853 -8.325 3.286 1.00 92.62 197 TYR A C 1
ATOM 1479 O O . TYR A 1 197 ? 11.616 -8.651 4.452 1.00 92.62 197 TYR A O 1
ATOM 1487 N N . TRP A 1 198 ? 10.877 -8.009 2.430 1.00 91.75 198 TRP A N 1
ATOM 1488 C CA . TRP A 1 198 ? 9.473 -7.997 2.831 1.00 91.75 198 TRP A CA 1
ATOM 1489 C C . TRP A 1 198 ? 8.939 -9.394 3.172 1.00 91.75 198 TRP A C 1
ATOM 1491 O O . TRP A 1 198 ? 8.257 -9.551 4.181 1.00 91.75 198 TRP A O 1
ATOM 1501 N N . VAL A 1 199 ? 9.277 -10.428 2.400 1.00 93.38 199 VAL A N 1
ATOM 1502 C CA . VAL A 1 199 ? 8.871 -11.812 2.700 1.00 93.38 199 VAL A CA 1
ATOM 1503 C C . VAL A 1 199 ? 9.437 -12.265 4.047 1.00 93.38 199 VAL A C 1
ATOM 1505 O O . VAL A 1 199 ? 8.692 -12.756 4.893 1.00 93.38 199 VAL A O 1
ATOM 1508 N N . LEU A 1 200 ? 10.737 -12.066 4.277 1.00 93.06 200 LEU A N 1
ATOM 1509 C CA . LEU A 1 200 ? 11.416 -12.506 5.499 1.00 93.06 200 LEU A CA 1
ATOM 1510 C C . LEU A 1 200 ? 10.902 -11.792 6.748 1.00 93.06 200 LEU A C 1
ATOM 1512 O O . LEU A 1 200 ? 10.811 -12.407 7.806 1.00 93.06 200 LEU A O 1
ATOM 1516 N N . THR A 1 201 ? 10.570 -10.507 6.642 1.00 91.31 201 THR A N 1
ATOM 1517 C CA . THR A 1 201 ? 10.033 -9.733 7.770 1.00 91.31 201 THR A CA 1
ATOM 1518 C C . THR A 1 201 ? 8.531 -9.953 7.956 1.00 91.31 201 THR A C 1
ATOM 1520 O O . THR A 1 201 ? 8.057 -10.032 9.087 1.00 91.31 201 THR A O 1
ATOM 1523 N N . GLY A 1 202 ? 7.781 -10.109 6.864 1.00 88.69 202 GLY A N 1
ATOM 1524 C CA . GLY A 1 202 ? 6.326 -10.245 6.863 1.00 88.69 202 GLY A CA 1
ATOM 1525 C C . GLY A 1 202 ? 5.815 -11.652 7.173 1.00 88.69 202 GLY A C 1
ATOM 1526 O O . GLY A 1 202 ? 4.735 -11.784 7.743 1.00 88.69 202 GLY A O 1
ATOM 1527 N N . VAL A 1 203 ? 6.561 -12.717 6.854 1.00 91.56 203 VAL A N 1
ATOM 1528 C CA . VAL A 1 203 ? 6.089 -14.102 7.064 1.00 91.56 203 VAL A CA 1
ATOM 1529 C C . VAL A 1 203 ? 5.799 -14.402 8.537 1.00 91.56 203 VAL A C 1
ATOM 1531 O O . VAL A 1 203 ? 4.842 -15.111 8.846 1.00 91.56 203 VAL A O 1
ATOM 1534 N N . TRP A 1 204 ? 6.564 -13.804 9.455 1.00 90.31 204 TRP A N 1
ATOM 1535 C CA . TRP A 1 204 ? 6.392 -13.986 10.897 1.00 90.31 204 TRP A CA 1
ATOM 1536 C C . TRP A 1 204 ? 5.033 -13.524 11.392 1.00 90.31 204 TRP A C 1
ATOM 1538 O O . TRP A 1 204 ? 4.459 -14.168 12.268 1.00 90.31 204 TRP A O 1
ATOM 1548 N N . TRP A 1 205 ? 4.491 -12.460 10.793 1.00 86.75 205 TRP A N 1
ATOM 1549 C CA . TRP A 1 205 ? 3.139 -12.017 11.093 1.00 86.75 205 TRP A CA 1
ATOM 1550 C C . TRP A 1 205 ? 2.146 -13.154 10.848 1.00 86.75 205 TRP A C 1
ATOM 1552 O O . TRP A 1 205 ? 1.401 -13.516 11.747 1.00 86.75 205 TRP A O 1
ATOM 1562 N N . PHE A 1 206 ? 2.187 -13.788 9.675 1.00 88.12 206 PHE A N 1
ATOM 1563 C CA . PHE A 1 206 ? 1.240 -14.848 9.321 1.00 88.12 206 PHE A CA 1
ATOM 1564 C C . PHE A 1 206 ? 1.452 -16.158 10.091 1.00 88.12 206 PHE A C 1
ATOM 1566 O O . PHE A 1 206 ? 0.497 -16.916 10.252 1.00 88.12 206 PHE A O 1
ATOM 1573 N N . ILE A 1 207 ? 2.668 -16.424 10.577 1.00 89.00 207 ILE A N 1
ATOM 1574 C CA . ILE A 1 207 ? 2.972 -17.603 11.404 1.00 89.00 207 ILE A CA 1
ATOM 1575 C C . ILE A 1 207 ? 2.454 -17.422 12.836 1.00 89.00 207 ILE A C 1
ATOM 1577 O O . ILE A 1 207 ? 1.853 -18.341 13.389 1.00 89.00 207 ILE A O 1
ATOM 1581 N N . PHE A 1 208 ? 2.675 -16.250 13.438 1.00 88.06 208 PHE A N 1
ATOM 1582 C CA . PHE A 1 208 ? 2.355 -15.993 14.847 1.00 88.06 208 PHE A CA 1
ATOM 1583 C C . PHE A 1 208 ? 1.002 -15.307 15.069 1.00 88.06 208 PHE A C 1
ATOM 1585 O O . PHE A 1 208 ? 0.625 -15.044 16.210 1.00 88.06 208 PHE A O 1
ATOM 1592 N N . GLN A 1 209 ? 0.252 -15.003 14.008 1.00 82.31 209 GLN A N 1
ATOM 1593 C CA . GLN A 1 209 ? -1.035 -14.330 14.135 1.00 82.31 209 GLN A CA 1
ATOM 1594 C C . GLN A 1 209 ? -2.062 -15.206 14.863 1.00 82.31 209 GLN A C 1
ATOM 1596 O O . GLN A 1 209 ? -2.555 -16.209 14.343 1.00 82.31 209 GLN A O 1
ATOM 1601 N N . GLU A 1 210 ? -2.482 -14.752 16.040 1.00 81.69 210 GLU A N 1
ATOM 1602 C CA . GLU A 1 210 ? -3.586 -15.367 16.768 1.00 81.69 210 GLU A CA 1
ATOM 1603 C C . GLU A 1 210 ? -4.939 -15.102 16.079 1.00 81.69 210 GLU A C 1
ATOM 1605 O O . GLU A 1 210 ? -5.189 -13.994 15.578 1.00 81.69 210 GLU A O 1
ATOM 1610 N N . PRO A 1 211 ? -5.868 -16.079 16.067 1.00 73.56 211 PRO A N 1
ATOM 1611 C CA . PRO A 1 211 ? -7.209 -15.866 15.544 1.00 73.56 211 PRO A CA 1
ATOM 1612 C C . PRO A 1 211 ? -7.971 -14.855 16.412 1.00 73.56 211 PRO A C 1
ATOM 1614 O O . PRO A 1 211 ? -8.406 -15.170 17.515 1.00 73.56 211 PRO A O 1
ATOM 1617 N N . ARG A 1 212 ? -8.189 -13.648 15.884 1.00 77.31 212 ARG A N 1
ATOM 1618 C CA . ARG A 1 212 ? -9.050 -12.618 16.493 1.00 77.31 212 ARG A CA 1
ATOM 1619 C C . ARG A 1 212 ? -10.281 -12.394 15.611 1.00 77.31 212 ARG A C 1
ATOM 1621 O O . ARG A 1 212 ? -10.317 -11.410 14.863 1.00 77.31 212 ARG A O 1
ATOM 1628 N N . PRO A 1 213 ? -11.231 -13.352 15.592 1.00 77.25 213 PRO A N 1
ATOM 1629 C CA . PRO A 1 213 ? -12.371 -13.297 14.692 1.00 77.25 213 PRO A CA 1
ATOM 1630 C C . PRO A 1 213 ? -13.234 -12.071 14.987 1.00 77.25 213 PRO A C 1
ATOM 1632 O O . PRO A 1 213 ? -13.479 -11.723 16.141 1.00 77.25 213 PRO A O 1
ATOM 1635 N N . GLY A 1 214 ? -13.695 -11.422 13.923 1.00 77.94 214 GLY A N 1
ATOM 1636 C CA . GLY A 1 214 ? -14.727 -10.401 14.025 1.00 77.94 214 GLY A CA 1
ATOM 1637 C C . GLY A 1 214 ? -16.105 -11.003 14.325 1.00 77.94 214 GLY A C 1
ATOM 1638 O O . GLY A 1 214 ? -16.251 -12.230 14.385 1.00 77.94 214 GLY A O 1
ATOM 1639 N N . PRO A 1 215 ? -17.138 -10.158 14.474 1.00 82.56 215 PRO A N 1
ATOM 1640 C CA . PRO A 1 215 ? -18.507 -10.627 14.658 1.00 82.56 215 PRO A CA 1
ATOM 1641 C C . PRO A 1 215 ? -18.939 -11.551 13.503 1.00 82.56 215 PRO A C 1
ATOM 1643 O O . PRO A 1 215 ? -18.433 -11.421 12.381 1.00 82.56 215 PRO A O 1
ATOM 1646 N N . PRO A 1 216 ? -19.858 -12.503 13.744 1.00 82.94 216 PRO A N 1
ATOM 1647 C CA . PRO A 1 216 ? -20.384 -13.350 12.683 1.00 82.94 216 PRO A CA 1
ATOM 1648 C C . PRO A 1 216 ? -21.189 -12.519 11.678 1.00 82.94 216 PRO A C 1
ATOM 1650 O O . PRO A 1 216 ? -21.784 -11.496 12.023 1.00 82.94 216 PRO A O 1
ATOM 1653 N N . LEU A 1 217 ? -21.224 -12.982 10.428 1.00 81.06 217 LEU A N 1
ATOM 1654 C CA . LEU A 1 217 ? -22.039 -12.358 9.391 1.00 81.06 217 LEU A CA 1
ATOM 1655 C C . LEU A 1 217 ? -23.533 -12.453 9.779 1.00 81.06 217 LEU A C 1
ATOM 1657 O O . LEU A 1 217 ? -23.974 -13.531 10.197 1.00 81.06 217 LEU A O 1
ATOM 1661 N N . PRO A 1 218 ? -24.325 -11.371 9.652 1.00 81.56 218 PRO A N 1
ATOM 1662 C CA . PRO A 1 218 ? -25.759 -11.416 9.920 1.00 81.56 218 PRO A CA 1
ATOM 1663 C C . PRO A 1 218 ? -26.467 -12.489 9.078 1.00 81.56 218 PRO A C 1
ATOM 1665 O O . PRO A 1 218 ? -26.132 -12.711 7.914 1.00 81.56 218 PRO A O 1
ATOM 1668 N N . LYS A 1 219 ? -27.464 -13.167 9.662 1.00 80.12 219 LYS A N 1
ATOM 1669 C CA . LYS A 1 219 ? -28.195 -14.253 8.987 1.00 80.12 219 LYS A CA 1
ATOM 1670 C C . LYS A 1 219 ? -28.859 -13.738 7.701 1.00 80.12 219 LYS A C 1
ATOM 1672 O O . LYS A 1 219 ? -29.625 -12.782 7.754 1.00 80.12 219 LYS A O 1
ATOM 1677 N N . GLY A 1 220 ? -28.592 -14.399 6.572 1.00 80.69 220 GLY A N 1
ATOM 1678 C CA . GLY A 1 220 ? -29.160 -14.054 5.260 1.00 80.69 220 GLY A CA 1
ATOM 1679 C C . GLY A 1 220 ? -28.390 -12.983 4.476 1.00 80.69 220 GLY A C 1
ATOM 1680 O O . GLY A 1 220 ? -28.780 -12.663 3.356 1.00 80.69 220 GLY A O 1
ATOM 1681 N N . GLU A 1 221 ? -27.297 -12.449 5.026 1.00 80.88 221 GLU A N 1
ATOM 1682 C CA . GLU A 1 221 ? -26.397 -11.548 4.306 1.00 80.88 221 GLU A CA 1
ATOM 1683 C C . GLU A 1 221 ? -25.273 -12.314 3.600 1.00 80.88 221 GLU A C 1
ATOM 1685 O O . GLU A 1 221 ? -24.875 -13.399 4.021 1.00 80.88 221 GLU A O 1
ATOM 1690 N N . HIS A 1 222 ? -24.749 -11.736 2.517 1.00 82.50 222 HIS A N 1
ATOM 1691 C CA . HIS A 1 222 ? -23.619 -12.282 1.766 1.00 82.50 222 HIS A CA 1
ATOM 1692 C C . HIS A 1 222 ? -22.420 -11.335 1.864 1.00 82.50 222 HIS A C 1
ATOM 1694 O O . HIS A 1 222 ? -22.579 -10.113 1.796 1.00 82.50 222 HIS A O 1
ATOM 1700 N N . TYR A 1 223 ? -21.208 -11.889 1.953 1.00 76.69 223 TYR A N 1
ATOM 1701 C CA . TYR A 1 223 ? -19.965 -11.111 2.080 1.00 76.69 223 TYR A CA 1
ATOM 1702 C C . TYR A 1 223 ? -19.784 -10.052 0.978 1.00 76.69 223 TYR A C 1
ATOM 1704 O O . TYR A 1 223 ? -19.270 -8.975 1.235 1.00 76.69 223 TYR A O 1
ATOM 1712 N N . ILE A 1 224 ? -20.256 -10.335 -0.237 1.00 79.69 224 ILE A N 1
ATOM 1713 C CA . ILE A 1 224 ? -20.107 -9.465 -1.416 1.00 79.69 224 ILE A CA 1
ATOM 1714 C C . ILE A 1 224 ? -21.113 -8.301 -1.399 1.00 79.69 224 ILE A C 1
ATOM 1716 O O . ILE A 1 224 ? -20.846 -7.231 -1.938 1.00 79.69 224 ILE A O 1
ATOM 1720 N N . THR A 1 225 ? -22.290 -8.489 -0.794 1.00 83.56 225 THR A N 1
ATOM 1721 C CA . THR A 1 225 ? -23.385 -7.505 -0.842 1.00 83.56 225 THR A CA 1
ATOM 1722 C C . THR A 1 225 ? -23.417 -6.588 0.373 1.00 83.56 225 THR A C 1
ATOM 1724 O O . THR A 1 225 ? -23.976 -5.494 0.295 1.00 83.56 225 THR A O 1
ATOM 1727 N N . ILE A 1 226 ? -22.845 -7.020 1.500 1.00 84.69 226 ILE A N 1
ATOM 1728 C CA . ILE A 1 226 ? -22.958 -6.296 2.769 1.00 84.69 226 ILE A CA 1
ATOM 1729 C C . ILE A 1 226 ? -22.279 -4.921 2.721 1.00 84.69 226 ILE A C 1
ATOM 1731 O O . ILE A 1 226 ? -22.852 -3.954 3.218 1.00 84.69 226 ILE A O 1
ATOM 1735 N N . GLY A 1 227 ? -21.141 -4.794 2.032 1.00 85.31 227 GLY A N 1
ATOM 1736 C CA . GLY A 1 227 ? -20.437 -3.515 1.879 1.00 85.31 227 GLY A CA 1
ATOM 1737 C C . GLY A 1 227 ? -21.254 -2.481 1.121 1.00 85.31 227 GLY A C 1
ATOM 1738 O O . GLY A 1 227 ? -21.442 -1.361 1.590 1.00 85.31 227 GLY A O 1
ATOM 1739 N N . TRP A 1 228 ? -21.847 -2.887 -0.001 1.00 87.62 228 TRP A N 1
ATOM 1740 C CA . TRP A 1 228 ? -22.742 -2.030 -0.777 1.00 87.62 228 TRP A CA 1
ATOM 1741 C C . TRP A 1 228 ? -23.970 -1.590 0.031 1.00 87.62 228 TRP A C 1
ATOM 1743 O O . TRP A 1 228 ? -24.359 -0.423 -0.027 1.00 87.62 228 TRP A O 1
ATOM 1753 N N . LYS A 1 229 ? -24.555 -2.486 0.841 1.00 86.38 229 LYS A N 1
ATOM 1754 C CA . LYS A 1 229 ? -25.673 -2.144 1.737 1.00 86.38 229 LYS A CA 1
ATOM 1755 C C . LYS A 1 229 ? -25.266 -1.151 2.828 1.00 86.38 229 LYS A C 1
ATOM 1757 O O . LYS A 1 229 ? -26.019 -0.216 3.093 1.00 86.38 229 LYS A O 1
ATOM 1762 N N . GLN A 1 230 ? -24.095 -1.330 3.440 1.00 84.88 230 GLN A N 1
ATOM 1763 C CA . GLN A 1 230 ? -23.571 -0.425 4.468 1.00 84.88 230 GLN A CA 1
ATOM 1764 C C . GLN A 1 230 ? -23.304 0.973 3.912 1.00 84.88 230 GLN A C 1
ATOM 1766 O O . GLN A 1 230 ? -23.739 1.954 4.509 1.00 84.88 230 GLN A O 1
ATOM 1771 N N . ILE A 1 231 ? -22.665 1.068 2.742 1.00 86.69 231 ILE A N 1
ATOM 1772 C CA . ILE A 1 231 ? -22.439 2.352 2.067 1.00 86.69 231 ILE A CA 1
ATOM 1773 C C . ILE A 1 231 ? -23.773 3.022 1.754 1.00 86.69 231 ILE A C 1
ATOM 1775 O O . ILE A 1 231 ? -23.959 4.196 2.056 1.00 86.69 231 ILE A O 1
ATOM 1779 N N . TRP A 1 232 ? -24.737 2.275 1.214 1.00 87.88 232 TRP A N 1
ATOM 1780 C CA . TRP A 1 232 ? -26.061 2.815 0.914 1.00 87.88 232 TRP A CA 1
ATOM 1781 C C . TRP A 1 232 ? -26.782 3.344 2.162 1.00 87.88 232 TRP A C 1
ATOM 1783 O O . TRP A 1 232 ? -27.376 4.424 2.130 1.00 87.88 232 TRP A O 1
ATOM 1793 N N . ALA A 1 233 ? -26.713 2.610 3.276 1.00 86.56 233 ALA A N 1
ATOM 1794 C CA . ALA A 1 233 ? -27.268 3.045 4.553 1.00 86.56 233 ALA A CA 1
ATOM 1795 C C . ALA A 1 233 ? -26.572 4.313 5.078 1.00 86.56 233 ALA A C 1
ATOM 1797 O O . ALA A 1 233 ? -27.257 5.263 5.462 1.00 86.56 233 ALA A O 1
ATOM 1798 N N . ALA A 1 234 ? -25.238 4.366 5.015 1.00 86.12 234 ALA A N 1
ATOM 1799 C CA . ALA A 1 234 ? -24.452 5.531 5.414 1.00 86.12 234 ALA A CA 1
ATOM 1800 C C . ALA A 1 234 ? -24.785 6.764 4.555 1.00 86.12 234 ALA A C 1
ATOM 1802 O O . ALA A 1 234 ? -25.032 7.844 5.090 1.00 86.12 234 ALA A O 1
ATOM 1803 N N . CYS A 1 235 ? -24.899 6.604 3.231 1.00 87.00 235 CYS A N 1
ATOM 1804 C CA . CYS A 1 235 ? -25.301 7.676 2.319 1.00 87.00 235 CYS A CA 1
ATOM 1805 C C . CYS A 1 235 ? -26.704 8.213 2.630 1.00 87.00 235 CYS A C 1
ATOM 1807 O O . CYS A 1 235 ? -26.926 9.417 2.539 1.00 87.00 235 CYS A O 1
ATOM 1809 N N . LYS A 1 236 ? -27.657 7.365 3.040 1.00 87.94 236 LYS A N 1
ATOM 1810 C CA . LYS A 1 236 ? -28.997 7.828 3.448 1.00 87.94 236 LYS A CA 1
ATOM 1811 C C . LYS A 1 236 ? -28.979 8.677 4.721 1.00 87.94 236 LYS A C 1
ATOM 1813 O O . LYS A 1 236 ? -29.838 9.541 4.881 1.00 87.94 236 LYS A O 1
ATOM 1818 N N . GLN A 1 237 ? -28.006 8.460 5.601 1.00 86.19 237 GLN A N 1
ATOM 1819 C CA . GLN A 1 237 ? -27.858 9.183 6.866 1.00 86.19 237 GLN A CA 1
ATOM 1820 C C . GLN A 1 237 ? -27.075 10.499 6.733 1.00 86.19 237 GLN A C 1
ATOM 1822 O O . GLN A 1 237 ? -26.852 11.173 7.738 1.00 86.19 237 GLN A O 1
ATOM 1827 N N . TYR A 1 238 ? -26.709 10.932 5.519 1.00 83.50 238 TYR A N 1
ATOM 1828 C CA . TYR A 1 238 ? -25.848 12.108 5.329 1.00 83.50 238 TYR A CA 1
ATOM 1829 C C . TYR A 1 238 ? -26.370 13.400 5.972 1.00 83.50 238 TYR A C 1
ATOM 1831 O O . TYR A 1 238 ? -25.585 14.205 6.467 1.00 83.50 238 TYR A O 1
ATOM 1839 N N . LYS A 1 239 ? -27.696 13.580 6.035 1.00 83.62 239 LYS A N 1
ATOM 1840 C CA . LYS A 1 239 ? -28.317 14.748 6.681 1.00 83.62 239 LYS A CA 1
ATOM 1841 C C . LYS A 1 239 ? -28.181 14.750 8.205 1.00 83.62 239 LYS A C 1
ATOM 1843 O O . LYS A 1 239 ? -28.261 15.814 8.803 1.00 83.62 239 LYS A O 1
ATOM 1848 N N . GLN A 1 240 ? -28.006 13.585 8.826 1.00 86.44 240 GLN A N 1
ATOM 1849 C CA . GLN A 1 240 ? -27.870 13.452 10.281 1.00 86.44 240 GLN A CA 1
ATOM 1850 C C . GLN A 1 240 ? -26.417 13.636 10.744 1.00 86.44 240 GLN A C 1
ATOM 1852 O O . GLN A 1 240 ? -26.188 13.935 11.911 1.00 86.44 240 GLN A O 1
ATOM 1857 N N . LEU A 1 241 ? -25.442 13.489 9.838 1.00 84.69 241 LEU A N 1
ATOM 1858 C CA . LEU A 1 241 ? -24.007 13.513 10.141 1.00 84.69 241 LEU A CA 1
ATOM 1859 C C . LEU A 1 241 ? -23.232 14.478 9.214 1.00 84.69 241 LEU A C 1
ATOM 1861 O O . LEU A 1 241 ? -22.277 14.061 8.551 1.00 84.69 241 LEU A O 1
ATOM 1865 N N . PRO A 1 242 ? -23.606 15.773 9.138 1.00 83.69 242 PRO A N 1
ATOM 1866 C CA . PRO A 1 242 ? -23.015 16.706 8.175 1.00 83.69 242 PRO A CA 1
ATOM 1867 C C . PRO A 1 242 ? -21.503 16.878 8.373 1.00 83.69 242 PRO A C 1
ATOM 1869 O O . PRO A 1 242 ? -20.754 16.892 7.399 1.00 83.69 242 PRO A O 1
ATOM 1872 N N . TYR A 1 243 ? -21.032 16.930 9.624 1.00 89.06 243 TYR A N 1
ATOM 1873 C CA . TYR A 1 243 ? -19.605 17.069 9.928 1.00 89.06 243 TYR A CA 1
ATOM 1874 C C . TYR A 1 243 ? -18.783 15.855 9.488 1.00 89.06 243 TYR A C 1
ATOM 1876 O O . TYR A 1 243 ? -17.676 16.022 8.985 1.00 89.06 243 TYR A O 1
ATOM 1884 N N . THR A 1 244 ? -19.332 14.642 9.599 1.00 88.06 244 THR A N 1
ATOM 1885 C CA . THR A 1 244 ? -18.664 13.423 9.125 1.00 88.06 244 THR A CA 1
ATOM 1886 C C . THR A 1 244 ? -18.506 13.440 7.608 1.00 88.06 244 THR A C 1
ATOM 1888 O O . THR A 1 244 ? -17.430 13.137 7.108 1.00 88.06 244 THR A O 1
ATOM 1891 N N . PHE A 1 245 ? -19.537 13.841 6.860 1.00 86.31 245 PHE A N 1
ATOM 1892 C CA . PHE A 1 245 ? -19.451 13.917 5.397 1.00 86.31 245 PHE A CA 1
ATOM 1893 C C . PHE A 1 245 ? -18.510 15.023 4.914 1.00 86.31 245 PHE A C 1
ATOM 1895 O O . PHE A 1 245 ? -17.751 14.797 3.973 1.00 86.31 245 PHE A O 1
ATOM 1902 N N . ILE A 1 246 ? -18.505 16.185 5.576 1.00 89.69 246 ILE A N 1
ATOM 1903 C CA . ILE A 1 246 ? -17.536 17.254 5.293 1.00 89.69 246 ILE A CA 1
ATOM 1904 C C . ILE A 1 246 ? -16.113 16.756 5.556 1.00 89.69 246 ILE A C 1
ATOM 1906 O O . ILE A 1 246 ? -15.242 16.941 4.709 1.00 89.69 246 ILE A O 1
ATOM 1910 N N . TYR A 1 247 ? -15.884 16.082 6.686 1.00 89.81 247 TYR A N 1
ATOM 1911 C CA . TYR A 1 247 ? -14.589 15.488 7.008 1.00 89.81 247 TYR A CA 1
ATOM 1912 C C . TYR A 1 247 ? -14.151 14.464 5.955 1.00 89.81 247 TYR A C 1
ATOM 1914 O O . TYR A 1 247 ? -13.033 14.552 5.458 1.00 89.81 247 TYR A O 1
ATOM 1922 N N . LEU A 1 248 ? -15.029 13.536 5.561 1.00 88.88 248 LEU A N 1
ATOM 1923 C CA . LEU A 1 248 ? -14.727 12.527 4.540 1.00 88.88 248 LEU A CA 1
ATOM 1924 C C . LEU A 1 248 ? -14.400 13.161 3.184 1.00 88.88 248 LEU A C 1
ATOM 1926 O O . LEU A 1 248 ? -13.465 12.726 2.519 1.00 88.88 248 LEU A O 1
ATOM 1930 N N . PHE A 1 249 ? -15.136 14.199 2.783 1.00 89.00 249 PHE A N 1
ATOM 1931 C CA . PHE A 1 249 ? -14.875 14.915 1.536 1.00 89.00 249 PHE A CA 1
ATOM 1932 C C . PHE A 1 249 ? -13.554 15.695 1.583 1.00 89.00 249 PHE A C 1
ATOM 1934 O O . PHE A 1 249 ? -12.761 15.625 0.646 1.00 89.00 249 PHE A O 1
ATOM 1941 N N . ALA A 1 250 ? -13.275 16.393 2.685 1.00 92.62 250 ALA A N 1
ATOM 1942 C CA . ALA A 1 250 ? -12.007 17.093 2.877 1.00 92.62 250 ALA A CA 1
ATOM 1943 C C . ALA A 1 250 ? -10.821 16.116 2.898 1.00 92.62 250 ALA A C 1
ATOM 1945 O O . ALA A 1 250 ? -9.802 16.363 2.256 1.00 92.62 250 ALA A O 1
ATOM 1946 N N . PHE A 1 251 ? -10.972 14.982 3.585 1.00 88.38 251 PHE A N 1
ATOM 1947 C CA . PHE A 1 251 ? -9.968 13.926 3.623 1.00 88.38 251 PHE A CA 1
ATOM 1948 C C . PHE A 1 251 ? -9.751 13.297 2.243 1.00 88.38 251 PHE A C 1
ATOM 1950 O O . PHE A 1 251 ? -8.611 13.053 1.866 1.00 88.38 251 PHE A O 1
ATOM 1957 N N . PHE A 1 252 ? -10.817 13.096 1.462 1.00 87.38 252 PHE A N 1
ATOM 1958 C CA . PHE A 1 252 ? -10.719 12.646 0.074 1.00 87.38 252 PHE A CA 1
ATOM 1959 C C . PHE A 1 252 ? -9.884 13.612 -0.778 1.00 87.38 252 PHE A C 1
ATOM 1961 O O . PHE A 1 252 ? -8.947 13.170 -1.438 1.00 87.38 252 PHE A O 1
ATOM 1968 N N . LEU A 1 253 ? -10.161 14.920 -0.717 1.00 88.81 253 LEU A N 1
ATOM 1969 C CA . LEU A 1 253 ? -9.387 15.930 -1.451 1.00 88.81 253 LEU A CA 1
ATOM 1970 C C . LEU A 1 253 ? -7.919 15.974 -1.008 1.00 88.81 253 LEU A C 1
ATOM 1972 O O . LEU A 1 253 ? -7.022 16.080 -1.842 1.00 88.81 253 LEU A O 1
ATOM 1976 N N . LEU A 1 254 ? -7.666 15.873 0.300 1.00 88.94 254 LEU A N 1
ATOM 1977 C CA . LEU A 1 254 ? -6.311 15.834 0.844 1.00 88.94 254 LEU A CA 1
ATOM 1978 C C . LEU A 1 254 ? -5.551 14.588 0.369 1.00 88.94 254 LEU A C 1
ATOM 1980 O O . LEU A 1 254 ? -4.409 14.695 -0.074 1.00 88.94 254 LEU A O 1
ATOM 1984 N N . ALA A 1 255 ? -6.181 13.414 0.441 1.00 82.75 255 ALA A N 1
ATOM 1985 C CA . ALA A 1 255 ? -5.584 12.153 0.019 1.00 82.75 255 ALA A CA 1
ATOM 1986 C C . ALA A 1 255 ? -5.300 12.133 -1.490 1.00 82.75 255 ALA A C 1
ATOM 1988 O O . ALA A 1 255 ? -4.225 11.695 -1.902 1.00 82.75 255 ALA A O 1
ATOM 1989 N N . ASP A 1 256 ? -6.226 12.634 -2.311 1.00 84.00 256 ASP A N 1
ATOM 1990 C CA . ASP A 1 256 ? -6.038 12.768 -3.758 1.00 84.00 256 ASP A CA 1
ATOM 1991 C C . ASP A 1 256 ? -4.881 13.724 -4.088 1.00 84.00 256 ASP A C 1
ATOM 1993 O O . ASP A 1 256 ? -3.985 13.382 -4.865 1.00 84.00 256 ASP A O 1
ATOM 1997 N N . GLY A 1 257 ? -4.830 14.878 -3.413 1.00 83.25 257 GLY A N 1
ATOM 1998 C CA . GLY A 1 257 ? -3.755 15.854 -3.567 1.00 83.25 257 GLY A CA 1
ATOM 1999 C C . GLY A 1 257 ? -2.379 15.295 -3.199 1.00 83.25 257 GLY A C 1
ATOM 2000 O O . GLY A 1 257 ? -1.427 15.453 -3.966 1.00 83.25 257 GLY A O 1
ATOM 2001 N N . LEU A 1 258 ? -2.263 14.596 -2.064 1.00 83.62 258 LEU A N 1
ATOM 2002 C CA . LEU A 1 258 ? -1.004 13.992 -1.613 1.00 83.62 258 LEU A CA 1
ATOM 2003 C C . LEU A 1 258 ? -0.524 12.881 -2.559 1.00 83.62 258 LEU A C 1
ATOM 2005 O O . LEU A 1 258 ? 0.631 12.901 -2.988 1.00 83.62 258 LEU A O 1
ATOM 2009 N N . ASN A 1 259 ? -1.404 11.948 -2.935 1.00 80.62 259 ASN A N 1
ATOM 2010 C CA . ASN A 1 259 ? -1.050 10.832 -3.820 1.00 80.62 259 ASN A CA 1
ATOM 2011 C C . ASN A 1 259 ? -0.672 11.303 -5.230 1.00 80.62 259 ASN A C 1
ATOM 2013 O O . ASN A 1 259 ? 0.312 10.829 -5.811 1.00 80.62 259 ASN A O 1
ATOM 2017 N N . THR A 1 260 ? -1.425 12.260 -5.779 1.00 80.00 260 THR A N 1
ATOM 2018 C CA . THR A 1 260 ? -1.141 12.833 -7.099 1.00 80.00 260 THR A CA 1
ATOM 2019 C C . THR A 1 260 ? 0.173 13.603 -7.085 1.00 80.00 260 THR A C 1
ATOM 2021 O O . THR A 1 260 ? 0.999 13.415 -7.978 1.00 80.00 260 THR A O 1
ATOM 2024 N N . THR A 1 261 ? 0.421 14.407 -6.045 1.00 84.12 261 THR A N 1
ATOM 2025 C CA . THR A 1 261 ? 1.686 15.141 -5.895 1.00 84.12 261 THR A CA 1
ATOM 2026 C C . THR A 1 261 ? 2.871 14.185 -5.793 1.00 84.12 261 THR A C 1
ATOM 2028 O O . THR A 1 261 ? 3.847 14.364 -6.516 1.00 84.12 261 THR A O 1
ATOM 2031 N N . GLY A 1 262 ? 2.779 13.130 -4.974 1.00 81.38 262 GLY A N 1
ATOM 2032 C CA . GLY A 1 262 ? 3.829 12.111 -4.874 1.00 81.38 262 GLY A CA 1
ATOM 2033 C C . GLY A 1 262 ? 4.117 11.440 -6.219 1.00 81.38 262 GLY A C 1
ATOM 2034 O O . GLY A 1 262 ? 5.269 11.354 -6.640 1.00 81.38 262 GLY A O 1
ATOM 2035 N N . THR A 1 263 ? 3.065 11.065 -6.953 1.00 80.06 263 THR A N 1
ATOM 2036 C CA . THR A 1 263 ? 3.191 10.486 -8.301 1.00 80.06 263 THR A CA 1
ATOM 2037 C C . THR A 1 263 ? 3.875 11.454 -9.270 1.00 80.06 263 THR A C 1
ATOM 2039 O O . THR A 1 263 ? 4.762 11.051 -10.023 1.00 80.06 263 THR A O 1
ATOM 2042 N N . LEU A 1 264 ? 3.499 12.737 -9.248 1.00 80.31 264 LEU A N 1
ATOM 2043 C CA . LEU A 1 264 ? 4.109 13.769 -10.088 1.00 80.31 264 LEU A CA 1
ATOM 2044 C C . LEU A 1 264 ? 5.584 13.990 -9.747 1.00 80.31 264 LEU A C 1
ATOM 2046 O O . LEU A 1 264 ? 6.398 14.087 -10.661 1.00 80.31 264 LEU A O 1
ATOM 2050 N N . VAL A 1 265 ? 5.949 14.018 -8.461 1.00 81.56 265 VAL A N 1
ATOM 2051 C CA . VAL A 1 265 ? 7.353 14.109 -8.031 1.00 81.56 265 VAL A CA 1
ATOM 2052 C C . VAL A 1 265 ? 8.151 12.933 -8.587 1.00 81.56 265 VAL A C 1
ATOM 2054 O O . VAL A 1 265 ? 9.183 13.158 -9.219 1.00 81.56 265 VAL A O 1
ATOM 2057 N N . SER A 1 266 ? 7.654 11.700 -8.445 1.00 76.62 266 SER A N 1
ATOM 2058 C CA . SER A 1 266 ? 8.322 10.514 -8.993 1.00 76.62 266 SER A CA 1
ATOM 2059 C C . SER A 1 266 ? 8.442 10.559 -10.518 1.00 76.62 266 SER A C 1
ATOM 2061 O O . SER A 1 266 ? 9.474 10.171 -11.059 1.00 76.62 266 SER A O 1
ATOM 2063 N N . ILE A 1 267 ? 7.423 11.042 -11.233 1.00 76.62 267 ILE A N 1
ATOM 2064 C CA . ILE A 1 267 ? 7.477 11.217 -12.692 1.00 76.62 267 ILE A CA 1
ATOM 2065 C C . ILE A 1 267 ? 8.557 12.234 -13.072 1.00 76.62 267 ILE A C 1
ATOM 2067 O O . ILE A 1 267 ? 9.410 11.929 -13.899 1.00 76.62 267 ILE A O 1
ATOM 2071 N N . CYS A 1 268 ? 8.560 13.412 -12.446 1.00 78.94 268 CYS A N 1
ATOM 2072 C CA . CYS A 1 268 ? 9.534 14.467 -12.723 1.00 78.94 268 CYS A CA 1
ATOM 2073 C C . CYS A 1 268 ? 10.971 14.028 -12.405 1.00 78.94 268 CYS A C 1
ATOM 2075 O O . CYS A 1 268 ? 11.895 14.351 -13.152 1.00 78.94 268 CYS A O 1
ATOM 2077 N N . GLN A 1 269 ? 11.170 13.283 -11.313 1.00 75.81 269 GLN A N 1
ATOM 2078 C CA . GLN A 1 269 ? 12.462 12.680 -10.979 1.00 75.81 269 GLN A CA 1
ATOM 2079 C C . GLN A 1 269 ? 12.900 11.692 -12.064 1.00 75.81 269 GLN A C 1
ATOM 2081 O O . GLN A 1 269 ? 14.016 11.796 -12.571 1.00 75.81 269 GLN A O 1
ATOM 2086 N N . ASN A 1 270 ? 12.014 10.785 -12.478 1.00 74.88 270 ASN A N 1
ATOM 2087 C CA . ASN A 1 270 ? 12.325 9.801 -13.512 1.00 74.88 270 ASN A CA 1
ATOM 2088 C C . ASN A 1 270 ? 12.629 10.434 -14.876 1.00 74.88 270 ASN A C 1
ATOM 2090 O O . ASN A 1 270 ? 13.573 9.993 -15.528 1.00 74.88 270 ASN A O 1
ATOM 2094 N N . ASP A 1 271 ? 11.898 11.478 -15.279 1.00 70.69 271 ASP A N 1
ATOM 2095 C CA . ASP A 1 271 ? 12.173 12.229 -16.514 1.00 70.69 271 ASP A CA 1
ATOM 2096 C C . ASP A 1 271 ? 13.555 12.899 -16.458 1.00 70.69 271 ASP A C 1
ATOM 2098 O O . ASP A 1 271 ? 14.328 12.828 -17.412 1.00 70.69 271 ASP A O 1
ATOM 2102 N N . LYS A 1 272 ? 13.914 13.503 -15.316 1.00 75.56 272 LYS A N 1
ATOM 2103 C CA . LYS A 1 272 ? 15.204 14.189 -15.143 1.00 75.56 272 LYS A CA 1
ATOM 2104 C C . LYS A 1 272 ? 16.395 13.229 -15.105 1.00 75.56 272 LYS A C 1
ATOM 2106 O O . LYS A 1 272 ? 17.480 13.583 -15.560 1.00 75.56 272 LYS A O 1
ATOM 2111 N N . PHE A 1 273 ? 16.195 12.033 -14.560 1.00 74.38 273 PHE A N 1
ATOM 2112 C CA . PHE A 1 273 ? 17.248 11.045 -14.317 1.00 74.38 273 PHE A CA 1
ATOM 2113 C C . PHE A 1 273 ? 17.163 9.820 -15.238 1.00 74.38 273 PHE A C 1
ATOM 2115 O O . PHE A 1 273 ? 17.800 8.801 -14.974 1.00 74.38 273 PHE A O 1
ATOM 2122 N N . SER A 1 274 ? 16.392 9.908 -16.331 1.00 68.44 274 SER A N 1
ATOM 2123 C CA . SER A 1 274 ? 16.233 8.838 -17.330 1.00 68.44 274 SER A CA 1
ATOM 2124 C C . SER A 1 274 ? 15.913 7.469 -16.712 1.00 68.44 274 SER A C 1
ATOM 2126 O O . SER A 1 274 ? 16.458 6.451 -17.132 1.00 68.44 274 SER A O 1
ATOM 2128 N N . PHE A 1 275 ? 15.035 7.444 -15.705 1.00 64.69 275 PHE A N 1
ATOM 2129 C CA . PHE A 1 275 ? 14.623 6.233 -14.980 1.00 64.69 275 PHE A CA 1
ATOM 2130 C C . PHE A 1 275 ? 15.761 5.484 -14.254 1.00 64.69 275 PHE A C 1
ATOM 2132 O O . PHE A 1 275 ? 15.634 4.294 -13.968 1.00 64.69 275 PHE A O 1
ATOM 2139 N N . SER A 1 276 ? 16.868 6.160 -13.924 1.00 69.38 276 SER A N 1
ATOM 2140 C CA . SER A 1 276 ? 17.985 5.562 -13.183 1.00 69.38 276 SER A CA 1
ATOM 2141 C C . SER A 1 276 ? 17.564 5.105 -11.783 1.00 69.38 276 SER A C 1
ATOM 2143 O O . SER A 1 276 ? 17.272 5.916 -10.898 1.00 69.38 276 SER A O 1
ATOM 2145 N N . PHE A 1 277 ? 17.593 3.789 -11.560 1.00 65.25 277 PHE A N 1
ATOM 2146 C CA . PHE A 1 277 ? 17.246 3.181 -10.275 1.00 65.25 277 PHE A CA 1
ATOM 2147 C C . PHE A 1 277 ? 18.184 3.647 -9.145 1.00 65.25 277 PHE A C 1
ATOM 2149 O O . PHE A 1 277 ? 17.742 3.912 -8.025 1.00 65.25 277 PHE A O 1
ATOM 2156 N N . LEU A 1 278 ? 19.473 3.840 -9.449 1.00 71.94 278 LEU A N 1
ATOM 2157 C CA . LEU A 1 278 ? 20.474 4.326 -8.495 1.00 71.94 278 LEU A CA 1
ATOM 2158 C C . LEU A 1 278 ? 20.189 5.765 -8.038 1.00 71.94 278 LEU A C 1
ATOM 2160 O O . LEU A 1 278 ? 20.193 6.040 -6.840 1.00 71.94 278 LEU A O 1
ATOM 2164 N N . GLN A 1 279 ? 19.912 6.685 -8.968 1.00 75.44 279 GLN A N 1
ATOM 2165 C CA . GLN A 1 279 ? 19.638 8.085 -8.614 1.00 75.44 279 GLN A CA 1
ATOM 2166 C C . GLN A 1 279 ? 18.314 8.240 -7.865 1.00 75.44 279 GLN A C 1
ATOM 2168 O O . GLN A 1 279 ? 18.253 8.995 -6.896 1.00 75.44 279 GLN A O 1
ATOM 2173 N N . ASN A 1 280 ? 17.290 7.470 -8.238 1.00 73.31 280 ASN A N 1
ATOM 2174 C CA . ASN A 1 280 ? 16.041 7.425 -7.481 1.00 73.31 280 ASN A CA 1
ATOM 2175 C C . ASN A 1 280 ? 16.259 6.921 -6.046 1.00 73.31 280 ASN A C 1
ATOM 2177 O O . ASN A 1 280 ? 15.701 7.489 -5.111 1.00 73.31 280 ASN A O 1
ATOM 2181 N N . THR A 1 281 ? 17.116 5.911 -5.854 1.00 74.31 281 THR A N 1
ATOM 2182 C CA . THR A 1 281 ? 17.453 5.393 -4.516 1.00 74.31 281 THR A CA 1
ATOM 2183 C C . THR A 1 281 ? 18.179 6.447 -3.671 1.00 74.31 281 THR A C 1
ATOM 2185 O O . THR A 1 281 ? 17.872 6.606 -2.492 1.00 74.31 281 THR A O 1
ATOM 2188 N N . TYR A 1 282 ? 19.088 7.226 -4.269 1.00 76.44 282 TYR A N 1
ATOM 2189 C CA . TYR A 1 282 ? 19.745 8.345 -3.582 1.00 76.44 282 TYR A CA 1
ATOM 2190 C C . TYR A 1 282 ? 18.771 9.442 -3.154 1.00 76.44 282 TYR A C 1
ATOM 2192 O O . TYR A 1 282 ? 18.825 9.901 -2.015 1.00 76.44 282 TYR A O 1
ATOM 2200 N N . LEU A 1 283 ? 17.873 9.856 -4.052 1.00 75.56 283 LEU A N 1
ATOM 2201 C CA . LEU A 1 283 ? 16.874 10.878 -3.742 1.00 75.56 283 LEU A CA 1
ATOM 2202 C C . LEU A 1 283 ? 15.928 10.406 -2.643 1.00 75.56 283 LEU A C 1
ATOM 2204 O O . LEU A 1 283 ? 15.642 11.177 -1.732 1.00 75.56 283 LEU A O 1
ATOM 2208 N N . GLY A 1 284 ? 15.515 9.139 -2.689 1.00 71.38 284 GLY A N 1
ATOM 2209 C CA . GLY A 1 284 ? 14.677 8.534 -1.659 1.00 71.38 284 GLY A CA 1
ATOM 2210 C C . GLY A 1 284 ? 15.323 8.509 -0.273 1.00 71.38 284 GLY A C 1
ATOM 2211 O O . GLY A 1 284 ? 14.596 8.542 0.708 1.00 71.38 284 GLY A O 1
ATOM 2212 N N . LEU A 1 285 ? 16.659 8.485 -0.179 1.00 71.44 285 LEU A N 1
ATOM 2213 C CA . LEU A 1 285 ? 17.389 8.543 1.096 1.00 71.44 285 LEU A CA 1
ATOM 2214 C C . LEU A 1 285 ? 17.561 9.978 1.627 1.00 71.44 285 LEU A C 1
ATOM 2216 O O . LEU A 1 285 ? 17.826 10.170 2.809 1.00 71.44 285 LEU A O 1
ATOM 2220 N N . SER A 1 286 ? 17.454 10.980 0.751 1.00 70.44 286 SER A N 1
ATOM 2221 C CA . SER A 1 286 ? 17.578 12.401 1.107 1.00 70.44 286 SER A CA 1
ATOM 2222 C C . SER A 1 286 ? 16.259 13.075 1.503 1.00 70.44 286 SER A C 1
ATOM 2224 O O . SER A 1 286 ? 16.292 14.205 1.990 1.00 70.44 286 SER A O 1
ATOM 2226 N N . GLN A 1 287 ? 15.129 12.414 1.237 1.00 58.12 287 GLN A N 1
ATOM 2227 C CA . GLN A 1 287 ? 13.768 12.864 1.554 1.00 58.12 287 GLN A CA 1
ATOM 2228 C C . GLN A 1 287 ? 13.343 12.368 2.934 1.00 58.12 287 GLN A C 1
ATOM 2230 O O . GLN A 1 287 ? 12.670 13.156 3.633 1.00 58.12 287 GLN A O 1
#

Secondary structure (DSSP, 8-state):
-B-TTT-TT--TTSTT--S--EEEETTEEEEHHHHHHHHHHHHHHHHHHHIIIIIHHHTSTTHHHHHHHHHHHHHHHHHHHGGG--SGGGHHHHHHHHHHHHHHHHHHHHHHHTTHHHHHTTSHHHHHHHHHHHTT-S-HHHHHHHHHHHHHHHHHHHHHHHHHHHHHHHHHHHHHHTTTTT-TTHHHHHHHHHHHHHHHHHHHHHHH------PPPPTT--HHHHHHHHHHHHHHTTTT-HHHHHHHHHHHHHHHHHHHHHHHHHHHHHHHTTT-HHHHHHHHHH-

Radius of gyration: 23.15 Å; chains: 1; bounding box: 58×35×74 Å

Foldseek 3Di:
DAAPVVDPPHDCPDPPGPLFDWDDDDPRIDTPLVVVVVLVVVLVVVLVLCCLFQVQLLQAFQVLLVVLVVLLVQLLVLLLVCLVPLDPVCVVSVSVSVSSNVSSVVVNVVSVLVCLLVVLCPDPQNVVLVVCVVVVNDDPVVNVVVSVVSSVVSVVVVVVVVVVLLLVLLVVLCVQCVVCVVPSCSVVVSSVSSSVSCCVVVVVCSVPPDRPGHHHDPPPDDSRCVSVVVVVVVVVCCVVCVVVVVVVVVVVVVVCVVVVVVSVVVVVQCSVVVNDPNVVSVVSNVD

InterPro domains:
  IPR024671 Autophagy-related protein 22-like [PF11700] (11-285)
  IPR050495 Autophagy-related 22 and Lipoteichoic acid anchor flippase [PTHR23519] (10-285)

Sequence (287 aa):
GYDPIAGPGSSCSAANASGQCVVPWGRGHKSVTSVVLVANGVSFAIMTLIFTTIGSAADYGTFGRWLLLAVTVVCWGAQFGSMALTKPSRWGAAMALYMIGFISYGATLVFYAALFPRLARNTAHASEIRTQYEAEKISKEEYEKEESLEKNLISNISTAHSNIGYIATLCLNLSILLPLSSNALVDNYTIVLTNMYWVLTGVWWFIFQEPRPGPPLPKGEHYITIGWKQIWAACKQYKQLPYTFIYLFAFFLLADGLNTTGTLVSICQNDKFSFSFLQNTYLGLSQ

Organism: NCBI:txid2018698